Protein AF-0000000072248393 (afdb_homodimer)

Secondary structure (DSSP, 8-state):
------EEEEE-TTSS-EEEEES----EEEE-SHHHHHHHTSS-EEEEEEEGGGEEEEE-GGGEEEEEETTEEEEEETTT--EEEEEETT-TTEEEEEGGGB-S-----EEEEESGGG--TT----S-S-B-SS--/------EEEEE-TTSS-EEEEES----EEEE-SHHHHHHHTSS-EEEEEEEGGGEEEEE-GGGEEEEEETTEEEEEETTT--EEEEEETT-TTEEEEEGGGB-S-----EEEEESGGG--TT----S-S-B-SS--

Organism: Acinetobacter pittii (strain PHEA-2) (NCBI:txid871585)

Structure (mmCIF, N/CA/C/O backbone):
data_AF-0000000072248393-model_v1
#
loop_
_entity.id
_entity.type
_entity.pdbx_description
1 polymer 'CENP-V/GFA domain-containing protein'
#
loop_
_atom_site.group_PDB
_atom_site.id
_atom_site.type_symbol
_atom_site.label_atom_id
_atom_site.label_alt_id
_atom_site.label_comp_id
_atom_site.label_asym_id
_atom_site.label_entity_id
_atom_site.label_seq_id
_atom_site.pdbx_PDB_ins_code
_atom_site.Cartn_x
_atom_site.Cartn_y
_atom_site.Cartn_z
_atom_site.occupancy
_atom_site.B_iso_or_equiv
_atom_site.auth_seq_id
_atom_site.auth_comp_id
_atom_site.auth_asym_id
_atom_site.auth_atom_id
_atom_site.pdbx_PDB_model_num
ATOM 1 N N . MET A 1 1 ? 11.492 35.969 13.242 1 44.25 1 MET A N 1
ATOM 2 C CA . MET A 1 1 ? 11.109 35.688 11.859 1 44.25 1 MET A CA 1
ATOM 3 C C . MET A 1 1 ? 9.906 34.75 11.82 1 44.25 1 MET A C 1
ATOM 5 O O . MET A 1 1 ? 9.852 33.781 12.57 1 44.25 1 MET A O 1
ATOM 9 N N . SER A 1 2 ? 8.672 35.094 11.633 1 49.5 2 SER A N 1
ATOM 10 C CA . SER A 1 2 ? 7.465 34.281 11.594 1 49.5 2 SER A CA 1
ATOM 11 C C . SER A 1 2 ? 7.707 32.969 10.836 1 49.5 2 SER A C 1
ATOM 13 O O . SER A 1 2 ? 7.953 33 9.625 1 49.5 2 SER A O 1
ATOM 15 N N . GLN A 1 3 ? 8.375 31.984 11.336 1 58.66 3 GLN A N 1
ATOM 16 C CA . GLN A 1 3 ? 8.844 30.797 10.625 1 58.66 3 GLN A CA 1
ATOM 17 C C . GLN A 1 3 ? 7.723 30.172 9.812 1 58.66 3 GLN A C 1
ATOM 19 O O . GLN A 1 3 ? 6.645 29.891 10.344 1 58.66 3 GLN A O 1
ATOM 24 N N . ALA A 1 4 ? 7.625 30.609 8.531 1 70.88 4 ALA A N 1
ATOM 25 C CA . ALA A 1 4 ? 6.625 30.156 7.566 1 70.88 4 ALA A CA 1
ATOM 26 C C . ALA A 1 4 ? 6.336 28.672 7.746 1 70.88 4 ALA A C 1
ATOM 28 O O . ALA A 1 4 ? 7.254 27.875 7.965 1 70.88 4 ALA A O 1
ATOM 29 N N . SER A 1 5 ? 5.145 28.359 8.016 1 86.75 5 SER A N 1
ATOM 30 C CA . SER A 1 5 ? 4.699 26.969 8.125 1 86.75 5 SER A CA 1
ATOM 31 C C . SER A 1 5 ? 5.211 26.125 6.965 1 86.75 5 SER A C 1
ATOM 33 O O . SER A 1 5 ? 5.227 26.578 5.82 1 86.75 5 SER A O 1
ATOM 35 N N . PRO A 1 6 ? 5.875 25.047 7.246 1 93.06 6 PRO A N 1
ATOM 36 C CA . PRO A 1 6 ? 6.367 24.203 6.156 1 93.06 6 PRO A CA 1
ATOM 37 C C . PRO A 1 6 ? 5.27 23.797 5.176 1 93.06 6 PRO A C 1
ATOM 39 O O . PRO A 1 6 ? 4.098 23.719 5.555 1 93.06 6 PRO A O 1
ATOM 42 N N . VAL A 1 7 ? 5.621 23.688 3.971 1 97.19 7 VAL A N 1
ATOM 43 C CA . VAL A 1 7 ? 4.723 23.234 2.918 1 97.19 7 VAL A CA 1
ATOM 44 C C . VAL A 1 7 ? 5.238 21.922 2.336 1 97.19 7 VAL A C 1
ATOM 46 O O . VAL A 1 7 ? 6.398 21.828 1.93 1 97.19 7 VAL A O 1
ATOM 49 N N . TYR A 1 8 ? 4.375 20.938 2.283 1 98.25 8 TYR A N 1
ATOM 50 C CA . TYR A 1 8 ? 4.676 19.641 1.688 1 98.25 8 TYR A CA 1
ATOM 51 C C . TYR A 1 8 ? 3.793 19.375 0.475 1 98.25 8 TYR A C 1
ATOM 53 O O . TYR A 1 8 ? 2.615 19.75 0.466 1 98.25 8 TYR A O 1
ATOM 61 N N . GLN A 1 9 ? 4.375 18.781 -0.479 1 98.69 9 GLN A N 1
ATOM 62 C CA . GLN A 1 9 ? 3.641 18.375 -1.676 1 98.69 9 GLN A CA 1
ATOM 63 C C . GLN A 1 9 ? 3.668 16.859 -1.86 1 98.69 9 GLN A C 1
ATOM 65 O O . GLN A 1 9 ? 4.633 16.203 -1.471 1 98.69 9 GLN A O 1
ATOM 70 N N . GLY A 1 10 ? 2.561 16.391 -2.459 1 98.62 10 GLY A N 1
ATOM 71 C CA . GLY A 1 10 ? 2.467 14.977 -2.811 1 98.62 10 GLY A CA 1
ATOM 72 C C . GLY A 1 10 ? 1.615 14.727 -4.039 1 98.62 10 GLY A C 1
ATOM 73 O O . GLY A 1 10 ? 0.998 15.648 -4.574 1 98.62 10 GLY A O 1
ATOM 74 N N . SER A 1 11 ? 1.678 13.484 -4.5 1 98.88 11 SER A N 1
ATOM 75 C CA . SER A 1 11 ? 0.914 13.094 -5.684 1 98.88 11 SER A CA 1
ATOM 76 C C . SER A 1 11 ? 0.718 11.586 -5.746 1 98.88 11 SER A C 1
ATOM 78 O O . SER A 1 11 ? 1.501 10.828 -5.168 1 98.88 11 SER A O 1
ATOM 80 N N . CYS A 1 12 ? -0.384 11.25 -6.453 1 98.88 12 CYS A N 1
ATOM 81 C CA . CYS A 1 12 ? -0.611 9.828 -6.688 1 98.88 12 CYS A CA 1
ATOM 82 C C . CYS A 1 12 ? 0.331 9.297 -7.758 1 98.88 12 CYS A C 1
ATOM 84 O O . CYS A 1 12 ? 1.142 10.047 -8.305 1 98.88 12 CYS A O 1
ATOM 86 N N . LEU A 1 13 ? 0.288 8.031 -8.039 1 98.69 13 LEU A N 1
ATOM 87 C CA . LEU A 1 13 ? 1.188 7.344 -8.961 1 98.69 13 LEU A CA 1
ATOM 88 C C . LEU A 1 13 ? 1.063 7.914 -10.375 1 98.69 13 LEU A C 1
ATOM 90 O O . LEU A 1 13 ? 2.072 8.164 -11.039 1 98.69 13 LEU A O 1
ATOM 94 N N . CYS A 1 14 ? -0.137 8.117 -10.875 1 98.62 14 CYS A N 1
ATOM 95 C CA . CYS A 1 14 ? -0.347 8.578 -12.242 1 98.62 14 CYS A CA 1
ATOM 96 C C . CYS A 1 14 ? -0.152 10.086 -12.344 1 98.62 14 CYS A C 1
ATOM 98 O O . CYS A 1 14 ? -0.192 10.648 -13.445 1 98.62 14 CYS A O 1
ATOM 100 N N . GLN A 1 15 ? -0.075 10.719 -11.242 1 98.19 15 GLN A N 1
ATOM 101 C CA . GLN A 1 15 ? 0.156 12.156 -11.148 1 98.19 15 GLN A CA 1
ATOM 102 C C . GLN A 1 15 ? -1.103 12.945 -11.508 1 98.19 15 GLN A C 1
ATOM 104 O O . GLN A 1 15 ? -1.054 14.164 -11.672 1 98.19 15 GLN A O 1
ATOM 109 N N . GLY A 1 16 ? -2.139 12.258 -11.633 1 98.69 16 GLY A N 1
ATOM 110 C CA . GLY A 1 16 ? -3.402 12.938 -11.867 1 98.69 16 GLY A CA 1
ATOM 111 C C . GLY A 1 16 ? -3.875 13.75 -10.68 1 98.69 16 GLY A C 1
ATOM 112 O O . GLY A 1 16 ? -4.566 14.758 -10.844 1 98.69 16 GLY A O 1
ATOM 113 N N . ILE A 1 17 ? -3.586 13.281 -9.469 1 98.88 17 ILE A N 1
ATOM 114 C CA . ILE A 1 17 ? -3.904 14.008 -8.242 1 98.88 17 ILE A CA 1
ATOM 115 C C . ILE A 1 17 ? -2.629 14.594 -7.648 1 98.88 17 ILE A C 1
ATOM 117 O O . ILE A 1 17 ? -1.606 13.914 -7.555 1 98.88 17 ILE A O 1
ATOM 121 N N . ARG A 1 18 ? -2.65 15.789 -7.324 1 98.88 18 ARG A N 1
ATOM 122 C CA . ARG A 1 18 ? -1.622 16.469 -6.543 1 98.88 18 ARG A CA 1
ATOM 123 C C . ARG A 1 18 ? -2.227 17.156 -5.32 1 98.88 18 ARG A C 1
ATOM 125 O O . ARG A 1 18 ? -3.361 17.641 -5.367 1 98.88 18 ARG A O 1
ATOM 132 N N . TYR A 1 19 ? -1.484 17.156 -4.238 1 98.88 19 TYR A N 1
ATOM 133 C CA . TYR A 1 19 ? -1.973 17.797 -3.025 1 98.88 19 TYR A CA 1
ATOM 134 C C . TYR A 1 19 ? -0.853 18.562 -2.322 1 98.88 19 TYR A C 1
ATOM 136 O O . TYR A 1 19 ? 0.324 18.375 -2.641 1 98.88 19 TYR A O 1
ATOM 144 N N . GLU A 1 20 ? -1.292 19.391 -1.426 1 98.75 20 GLU A N 1
ATOM 145 C CA . GLU A 1 20 ? -0.383 20.172 -0.584 1 98.75 20 GLU A CA 1
ATOM 146 C C . GLU A 1 20 ? -0.82 20.125 0.878 1 98.75 20 GLU A C 1
ATOM 148 O O . GLU A 1 20 ? -2.016 20.047 1.172 1 98.75 20 GLU A O 1
ATOM 153 N N . ILE A 1 21 ? 0.169 20.125 1.742 1 98.38 21 ILE A N 1
ATOM 154 C CA . ILE A 1 21 ? -0.035 20.281 3.178 1 98.38 21 ILE A CA 1
ATOM 155 C C . ILE A 1 21 ? 0.684 21.531 3.67 1 98.38 21 ILE A C 1
ATOM 157 O O . ILE A 1 21 ? 1.904 21.641 3.537 1 98.38 21 ILE A O 1
ATOM 161 N N . LYS A 1 22 ? -0.071 22.438 4.164 1 97.81 22 LYS A N 1
ATOM 162 C CA . LYS A 1 22 ? 0.498 23.641 4.754 1 97.81 22 LYS A CA 1
ATOM 163 C C . LYS A 1 22 ? 0.479 23.578 6.277 1 97.81 22 LYS A C 1
ATOM 165 O O . LYS A 1 22 ? -0.37 24.188 6.922 1 97.81 22 LYS A O 1
ATOM 170 N N . GLY A 1 23 ? 1.347 22.938 6.871 1 96.38 23 GLY A N 1
ATOM 171 C CA . GLY A 1 23 ? 1.446 22.688 8.297 1 96.38 23 GLY A CA 1
ATOM 172 C C . GLY A 1 23 ? 2.301 21.484 8.633 1 96.38 23 GLY A C 1
ATOM 173 O O . GLY A 1 23 ? 2.855 20.844 7.742 1 96.38 23 GLY A O 1
ATOM 174 N N . ASP A 1 24 ? 2.377 21.172 9.883 1 95.75 24 ASP A N 1
ATOM 175 C CA . ASP A 1 24 ? 3.256 20.109 10.359 1 95.75 24 ASP A CA 1
ATOM 176 C C . ASP A 1 24 ? 2.666 18.734 10.062 1 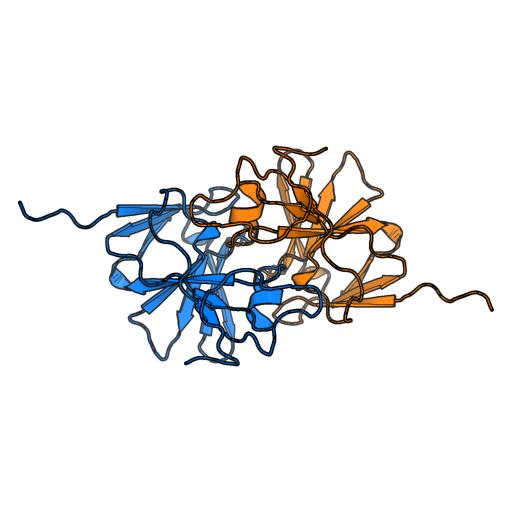95.75 24 ASP A C 1
ATOM 178 O O . ASP A 1 24 ? 1.444 18.578 9.984 1 95.75 24 ASP A O 1
ATOM 182 N N . ILE A 1 25 ? 3.504 17.828 9.844 1 97.31 25 ILE A N 1
ATOM 183 C CA . ILE A 1 25 ? 3.164 16.406 9.766 1 97.31 25 ILE A CA 1
ATOM 184 C C . ILE A 1 25 ? 3.426 15.734 11.109 1 97.31 25 ILE A C 1
ATOM 186 O O . ILE A 1 25 ? 4.504 15.891 11.688 1 97.31 25 ILE A O 1
ATOM 190 N N . GLY A 1 26 ? 2.43 15.094 11.641 1 97.5 26 GLY A N 1
ATOM 191 C CA . GLY A 1 26 ? 2.553 14.469 12.953 1 97.5 26 GLY A CA 1
ATOM 192 C C . GLY A 1 26 ? 3.428 13.234 12.945 1 97.5 26 GLY A C 1
ATOM 193 O O . GLY A 1 26 ? 4.18 13 11.992 1 97.5 26 GLY A O 1
ATOM 194 N N . ASP A 1 27 ? 3.35 12.438 14.047 1 97.69 27 ASP A N 1
ATOM 195 C CA . ASP A 1 27 ? 4.176 11.242 14.195 1 97.69 27 ASP A CA 1
ATOM 196 C C . ASP A 1 27 ? 3.859 10.211 13.109 1 97.69 27 ASP A C 1
ATOM 198 O O . ASP A 1 27 ? 2.691 9.953 12.812 1 97.69 27 ASP A O 1
ATOM 202 N N . ILE A 1 28 ? 4.93 9.719 12.539 1 98.25 28 ILE A N 1
ATOM 203 C CA . ILE A 1 28 ? 4.785 8.672 11.531 1 98.25 28 ILE A CA 1
ATOM 204 C C . ILE A 1 28 ? 4.562 7.324 12.219 1 98.25 28 ILE A C 1
ATOM 206 O O . ILE A 1 28 ? 5.406 6.871 12.992 1 98.25 28 ILE A O 1
ATOM 210 N N . ILE A 1 29 ? 3.461 6.715 11.922 1 98.38 29 ILE A N 1
ATOM 211 C CA . ILE A 1 29 ? 3.029 5.477 12.562 1 98.38 29 ILE A CA 1
ATOM 212 C C . ILE A 1 29 ? 2.908 4.371 11.516 1 98.38 29 ILE A C 1
ATOM 214 O O . ILE A 1 29 ? 2.371 4.598 10.422 1 98.38 29 ILE A O 1
ATOM 218 N N . GLN A 1 30 ? 3.41 3.201 11.875 1 98.44 30 GLN A N 1
ATOM 219 C CA . GLN A 1 30 ? 3.25 2.033 11.016 1 98.44 30 GLN A CA 1
ATOM 220 C C . GLN A 1 30 ? 2.146 1.115 11.539 1 98.44 30 GLN A C 1
ATOM 222 O O . GLN A 1 30 ? 2.293 0.5 12.594 1 98.44 30 GLN A O 1
ATOM 227 N N . CYS A 1 31 ? 1.065 0.998 10.844 1 98.5 31 CYS A N 1
ATOM 228 C CA . CYS A 1 31 ? -0.102 0.225 11.25 1 98.5 31 CYS A CA 1
ATOM 229 C C . CYS A 1 31 ? -0.123 -1.136 10.562 1 98.5 31 CYS A C 1
ATOM 231 O O . CYS A 1 31 ? -0.198 -1.215 9.336 1 98.5 31 CYS A O 1
ATOM 233 N N . HIS A 1 32 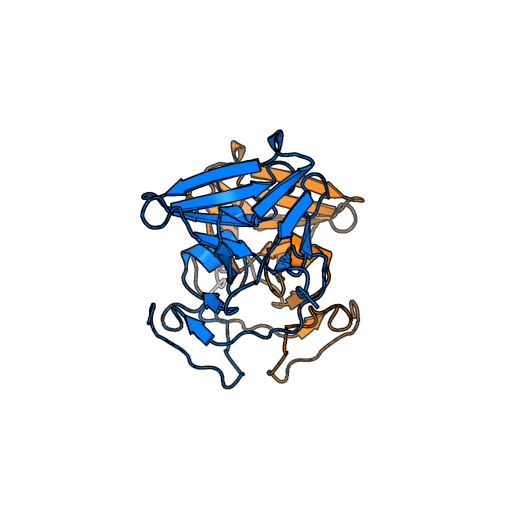? -0.168 -2.217 11.297 1 98.62 32 HIS A N 1
ATOM 234 C CA . HIS A 1 32 ? -0.022 -3.572 10.781 1 98.62 32 HIS A CA 1
ATOM 235 C C . HIS A 1 32 ? -1.358 -4.309 10.773 1 98.62 32 HIS A C 1
ATOM 237 O O . HIS A 1 32 ? -1.406 -5.516 10.531 1 98.62 32 HIS A O 1
ATOM 243 N N . CYS A 1 33 ? -2.477 -3.672 11.023 1 97.69 33 CYS A N 1
ATOM 244 C CA . CYS A 1 33 ? -3.756 -4.371 11.078 1 97.69 33 CYS A CA 1
ATOM 245 C C . CYS A 1 33 ? -4.109 -4.965 9.719 1 97.69 33 CYS A C 1
ATOM 247 O O . CYS A 1 33 ? -3.578 -4.535 8.695 1 97.69 33 CYS A O 1
ATOM 249 N N . GLN A 1 34 ? -4.996 -5.895 9.727 1 96.94 34 GLN A N 1
ATOM 250 C CA . GLN A 1 34 ? -5.371 -6.586 8.492 1 96.94 34 GLN A CA 1
ATOM 251 C C . GLN A 1 34 ? -5.957 -5.613 7.473 1 96.94 34 GLN A C 1
ATOM 253 O O . GLN A 1 34 ? -5.719 -5.75 6.273 1 96.94 34 GLN A O 1
ATOM 258 N N . ARG A 1 35 ? -6.727 -4.668 7.867 1 97.12 35 ARG A N 1
ATOM 259 C CA . ARG A 1 35 ? -7.348 -3.715 6.953 1 97.12 35 ARG A CA 1
ATOM 260 C C . ARG A 1 35 ? -6.293 -2.902 6.211 1 97.12 35 ARG A C 1
ATOM 262 O O . ARG A 1 35 ? -6.391 -2.711 4.996 1 97.12 35 ARG A O 1
ATOM 269 N N . CYS A 1 36 ? -5.281 -2.449 6.934 1 97.88 36 CYS A N 1
ATOM 270 C CA . CYS A 1 36 ? -4.227 -1.664 6.301 1 97.88 36 CYS A CA 1
ATOM 271 C C . CYS A 1 36 ? -3.387 -2.529 5.371 1 97.88 36 CYS A C 1
ATOM 273 O O . CYS A 1 36 ? -2.959 -2.072 4.309 1 97.88 36 CYS A O 1
ATOM 275 N N . ARG A 1 37 ? -3.164 -3.789 5.785 1 98 37 ARG A N 1
ATOM 276 C CA . ARG A 1 37 ? -2.441 -4.703 4.906 1 98 37 ARG A CA 1
ATOM 277 C C . ARG A 1 37 ? -3.188 -4.906 3.594 1 98 37 ARG A C 1
ATOM 279 O O . ARG A 1 37 ? -2.594 -4.828 2.516 1 98 37 ARG A O 1
ATOM 286 N N . LYS A 1 38 ? -4.461 -5.059 3.652 1 98.06 38 LYS A N 1
ATOM 287 C CA . LYS A 1 38 ? -5.27 -5.262 2.453 1 98.06 38 LYS A CA 1
ATOM 288 C C . LYS A 1 38 ? -5.363 -3.98 1.63 1 98.06 38 LYS A C 1
ATOM 290 O O . LYS A 1 38 ? -5.25 -4.012 0.403 1 98.06 38 LYS A O 1
ATOM 295 N N . ALA A 1 39 ? -5.551 -2.857 2.297 1 98.31 39 ALA A N 1
AT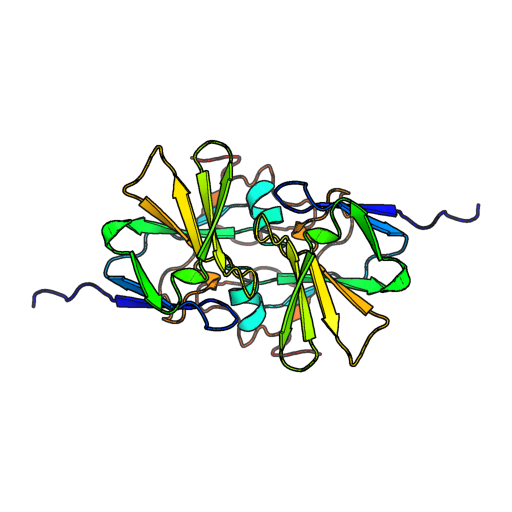OM 296 C CA . ALA A 1 39 ? -5.711 -1.576 1.613 1 98.31 39 ALA A CA 1
ATOM 297 C C . ALA A 1 39 ? -4.457 -1.215 0.825 1 98.31 39 ALA A C 1
ATOM 299 O O . ALA A 1 39 ? -4.543 -0.632 -0.259 1 98.31 39 ALA A O 1
ATOM 300 N N . ASN A 1 40 ? -3.338 -1.549 1.404 1 98.38 40 ASN A N 1
ATOM 301 C CA . ASN A 1 40 ? -2.08 -1.143 0.789 1 98.38 40 ASN A CA 1
ATOM 302 C C . ASN A 1 40 ? -1.428 -2.297 0.032 1 98.38 40 ASN A C 1
ATOM 304 O O . ASN A 1 40 ? -0.456 -2.094 -0.699 1 98.38 40 ASN A O 1
ATOM 308 N N . GLY A 1 41 ? -1.938 -3.557 0.214 1 97.88 41 GLY A N 1
ATOM 309 C CA . GLY A 1 41 ? -1.431 -4.723 -0.49 1 97.88 41 GLY A CA 1
ATOM 310 C C . GLY A 1 41 ? -0.045 -5.141 -0.033 1 97.88 41 GLY A C 1
ATOM 311 O O . GLY A 1 41 ? 0.682 -5.809 -0.769 1 97.88 41 GLY A O 1
ATOM 312 N N . THR A 1 42 ? 0.409 -4.711 1.101 1 98.25 42 THR A N 1
ATOM 313 C CA . THR A 1 42 ? 1.758 -4.938 1.61 1 98.25 42 THR A CA 1
ATOM 314 C C . THR A 1 42 ? 1.746 -5.07 3.131 1 98.25 42 THR A C 1
ATOM 316 O O . THR A 1 42 ? 0.698 -5.324 3.729 1 98.25 42 THR A O 1
ATOM 319 N N . ALA A 1 43 ? 2.854 -5.012 3.77 1 97.5 43 ALA A N 1
ATOM 320 C CA . ALA A 1 43 ? 3.039 -5.41 5.16 1 97.5 43 ALA A CA 1
ATOM 321 C C . ALA A 1 43 ? 2.289 -4.477 6.105 1 97.5 43 ALA A C 1
ATOM 323 O O . ALA A 1 43 ? 1.777 -4.91 7.141 1 97.5 43 ALA A O 1
ATOM 324 N N . PHE A 1 44 ? 2.289 -3.227 5.832 1 98.25 44 PHE A N 1
ATOM 325 C CA . PHE A 1 44 ? 1.7 -2.225 6.711 1 98.25 44 PHE A CA 1
ATOM 326 C C . PHE A 1 44 ? 1.423 -0.933 5.953 1 98.25 44 PHE A C 1
ATOM 328 O O . PHE A 1 44 ? 1.845 -0.778 4.805 1 98.25 44 PHE A O 1
ATOM 335 N N . ALA A 1 45 ? 0.663 -0.079 6.539 1 98.31 45 ALA A N 1
ATOM 336 C CA . ALA A 1 45 ? 0.504 1.3 6.086 1 98.31 45 ALA A CA 1
ATOM 337 C C . ALA A 1 45 ? 1.355 2.254 6.922 1 98.31 45 ALA A C 1
ATOM 339 O O . ALA A 1 45 ? 1.451 2.104 8.141 1 98.31 45 ALA A O 1
ATOM 340 N N . THR A 1 46 ? 1.965 3.166 6.281 1 98.56 46 THR A N 1
ATOM 341 C CA . THR A 1 46 ? 2.695 4.23 6.961 1 98.56 46 THR A CA 1
ATOM 342 C C . THR A 1 46 ? 1.891 5.527 6.957 1 98.56 46 THR A C 1
ATOM 344 O O . THR A 1 46 ? 1.728 6.16 5.914 1 98.56 46 THR A O 1
ATOM 347 N N . ASN A 1 47 ? 1.434 5.895 8.117 1 98.12 47 ASN A N 1
ATOM 348 C CA . ASN A 1 47 ? 0.495 7 8.281 1 98.12 47 ASN A CA 1
ATOM 349 C C . ASN A 1 47 ? 1.092 8.125 9.125 1 98.12 47 ASN A C 1
ATOM 351 O O . ASN A 1 47 ? 1.88 7.867 10.039 1 98.12 47 ASN A O 1
ATOM 355 N N . ALA A 1 48 ? 0.658 9.32 8.828 1 98.44 48 ALA A N 1
ATOM 356 C CA . ALA A 1 48 ? 0.953 10.469 9.688 1 98.44 48 ALA A CA 1
ATOM 357 C C . ALA A 1 48 ? -0.268 11.375 9.828 1 98.44 48 ALA A C 1
ATOM 359 O O . ALA A 1 48 ? -0.907 11.727 8.836 1 98.44 48 ALA A O 1
ATOM 360 N N . PRO A 1 49 ? -0.61 11.727 11.047 1 98.5 49 PRO A N 1
ATOM 361 C CA . PRO A 1 49 ? -1.727 12.664 11.211 1 98.5 49 PRO A CA 1
ATOM 362 C C . PRO A 1 49 ? -1.385 14.078 10.742 1 98.5 49 PRO A C 1
ATOM 364 O O . PRO A 1 49 ? -0.266 14.547 10.969 1 98.5 49 PRO A O 1
ATOM 367 N N . ILE A 1 50 ? -2.318 14.688 10.07 1 98.5 50 ILE A N 1
ATOM 368 C CA . ILE A 1 50 ? -2.26 16.094 9.711 1 98.5 50 ILE A CA 1
ATOM 369 C C . ILE A 1 50 ? -3.588 16.781 10.047 1 98.5 50 ILE A C 1
ATOM 371 O O . ILE A 1 50 ? -4.625 16.109 10.133 1 98.5 50 ILE A O 1
ATOM 375 N N . ASN A 1 51 ? -3.52 18.047 10.242 1 98.38 51 ASN A N 1
ATOM 376 C CA . ASN A 1 51 ? -4.773 18.781 10.352 1 98.38 51 ASN A CA 1
ATOM 377 C C . ASN A 1 51 ? -5.539 18.797 9.031 1 98.38 51 ASN A C 1
ATOM 379 O O . ASN A 1 51 ? -4.965 19.078 7.984 1 98.38 51 ASN A O 1
ATOM 383 N N . SER A 1 52 ? -6.824 18.484 9.156 1 98.5 52 SER A N 1
ATOM 384 C CA . SER A 1 52 ? -7.633 18.406 7.945 1 98.5 52 SER A CA 1
ATOM 385 C C . SER A 1 52 ? -7.672 19.75 7.215 1 98.5 52 SER A C 1
ATOM 387 O O . SER A 1 52 ? -7.734 19.781 5.984 1 98.5 52 SER A O 1
ATOM 389 N N . THR A 1 53 ? -7.551 20.844 7.883 1 98.12 53 THR A N 1
ATOM 390 C CA . THR A 1 53 ? -7.621 22.172 7.297 1 98.12 53 THR A CA 1
ATOM 391 C C . THR A 1 53 ? -6.328 22.516 6.555 1 98.12 53 THR A C 1
ATOM 393 O O . THR A 1 53 ? -6.285 23.453 5.77 1 98.12 53 THR A O 1
ATOM 396 N N . ASP A 1 54 ? -5.277 21.781 6.855 1 98.19 54 ASP A N 1
ATOM 397 C CA . ASP A 1 54 ? -3.979 22.047 6.246 1 98.19 54 ASP A CA 1
ATOM 398 C C . ASP A 1 54 ? -3.838 21.312 4.914 1 98.19 54 ASP A C 1
ATOM 400 O O . ASP A 1 54 ? -2.916 21.578 4.141 1 98.19 54 ASP A O 1
ATOM 404 N N . PHE A 1 55 ? -4.75 20.406 4.656 1 98.69 55 PHE A N 1
ATOM 405 C CA . PHE A 1 55 ? -4.664 19.531 3.486 1 98.69 55 PHE A CA 1
ATOM 406 C C . PHE A 1 55 ? -5.516 20.078 2.346 1 98.69 55 PHE A C 1
ATOM 408 O O . PHE A 1 55 ? -6.699 20.375 2.533 1 98.69 55 PHE A O 1
ATOM 415 N N . LYS A 1 56 ? -4.871 20.125 1.118 1 98.62 56 LYS A N 1
ATOM 416 C CA . LYS A 1 56 ? -5.598 20.594 -0.053 1 98.62 56 LYS A CA 1
ATOM 417 C C . LYS A 1 56 ? -5.223 19.812 -1.3 1 98.62 56 LYS A C 1
ATOM 419 O O . LYS A 1 56 ? -4.039 19.656 -1.609 1 98.62 56 LYS A O 1
ATOM 424 N N . ILE A 1 57 ? -6.227 19.328 -1.982 1 98.75 57 ILE A N 1
ATOM 425 C CA . ILE A 1 57 ? -5.992 18.797 -3.322 1 98.75 57 ILE A CA 1
ATOM 426 C C . ILE A 1 57 ? -5.855 19.953 -4.316 1 98.75 57 ILE A C 1
ATOM 428 O O . ILE A 1 57 ? -6.773 20.75 -4.473 1 98.75 57 ILE A O 1
ATOM 432 N N . THR A 1 58 ? -4.758 20 -4.977 1 98.75 58 THR A N 1
ATOM 433 C CA . THR A 1 58 ? -4.484 21.141 -5.848 1 98.75 58 THR A CA 1
ATOM 434 C C . THR A 1 58 ? -4.742 20.766 -7.309 1 98.75 58 THR A C 1
ATOM 436 O O . THR A 1 58 ? -4.816 21.656 -8.172 1 98.75 58 THR A O 1
ATOM 439 N N . GLN A 1 59 ? -4.812 19.531 -7.625 1 98.75 59 GLN A N 1
ATOM 440 C CA . GLN A 1 59 ? -5.102 19 -8.953 1 98.75 59 GLN A CA 1
ATOM 441 C C . GLN A 1 59 ? -5.828 17.672 -8.867 1 98.75 59 GLN A C 1
ATOM 443 O O . GLN A 1 59 ? -5.48 16.812 -8.047 1 98.75 59 GLN A O 1
ATOM 448 N N . GLY A 1 60 ? -6.879 17.469 -9.703 1 98.81 60 GLY A N 1
ATOM 449 C CA . GLY A 1 60 ? -7.461 16.156 -9.906 1 98.81 60 GLY A CA 1
ATOM 450 C C . GLY A 1 60 ? -8.461 15.766 -8.836 1 98.81 60 GLY A C 1
ATOM 451 O O . GLY A 1 60 ? -8.57 14.594 -8.477 1 98.81 60 GLY A O 1
ATOM 452 N N . GLU A 1 61 ? -9.117 16.688 -8.242 1 98.56 61 GLU A N 1
ATOM 453 C CA . GLU A 1 61 ? -10.102 16.406 -7.195 1 98.56 61 GLU A CA 1
ATOM 454 C C . GLU A 1 61 ? -11.164 15.43 -7.691 1 98.56 61 GLU A C 1
ATOM 456 O O . GLU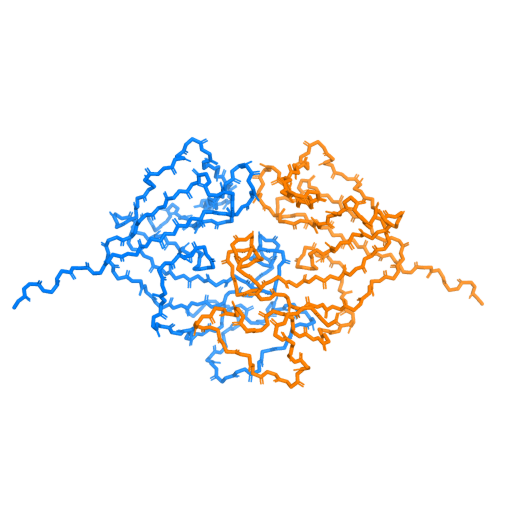 A 1 61 ? -11.664 14.609 -6.918 1 98.56 61 GLU A O 1
ATOM 461 N N . ASP A 1 62 ? -11.5 15.484 -8.93 1 98.56 62 ASP A N 1
ATOM 462 C CA . ASP A 1 62 ? -12.531 14.625 -9.516 1 98.56 62 ASP A CA 1
ATOM 463 C C . ASP A 1 62 ? -12.062 13.18 -9.594 1 98.56 62 ASP A C 1
ATOM 465 O O . ASP A 1 62 ? -12.867 12.266 -9.805 1 98.56 62 ASP A O 1
ATOM 469 N N . LEU A 1 63 ? -10.797 12.93 -9.469 1 98.81 63 LEU A N 1
ATOM 470 C CA . LEU A 1 63 ? -10.227 11.586 -9.523 1 98.81 63 LEU A CA 1
ATOM 471 C C . LEU A 1 63 ? -10.227 10.938 -8.141 1 98.81 63 LEU A C 1
ATOM 473 O O . LEU A 1 63 ? -9.977 9.742 -8.016 1 98.81 63 LEU A O 1
ATOM 477 N N . VAL A 1 64 ? -10.508 11.734 -7.082 1 98.88 64 VAL A N 1
ATOM 478 C CA . VAL A 1 64 ? -10.492 11.203 -5.727 1 98.88 64 VAL A CA 1
ATOM 479 C C . VAL A 1 64 ? -11.742 10.359 -5.492 1 98.88 64 VAL A C 1
ATOM 481 O O . VAL A 1 64 ? -12.867 10.852 -5.648 1 98.88 64 VAL A O 1
ATOM 484 N N . LYS A 1 65 ? -11.555 9.164 -5.148 1 98.81 65 LYS A N 1
ATOM 485 C CA . LYS A 1 65 ? -12.641 8.289 -4.703 1 98.81 65 LYS A CA 1
ATOM 486 C C . LYS A 1 65 ? -12.508 7.965 -3.219 1 98.81 65 LYS A C 1
ATOM 488 O O . LYS A 1 65 ? -11.398 7.812 -2.705 1 98.81 65 LYS A O 1
ATOM 493 N N . LYS A 1 66 ? -13.633 7.832 -2.592 1 98.56 66 LYS A N 1
ATOM 494 C CA . LYS A 1 66 ? -13.672 7.527 -1.164 1 98.56 66 LYS A CA 1
ATOM 495 C C . LYS A 1 66 ? -14.375 6.199 -0.904 1 98.56 66 LYS A C 1
ATOM 497 O O . LYS A 1 66 ? -15.477 5.961 -1.411 1 98.56 66 LYS A O 1
ATOM 502 N N . PHE A 1 67 ? -13.727 5.383 -0.282 1 98.81 67 PHE A N 1
ATOM 503 C CA . PHE A 1 67 ? -14.328 4.156 0.222 1 98.81 67 PHE A CA 1
ATOM 504 C C . PHE A 1 67 ? -14.641 4.273 1.709 1 98.81 67 PHE A C 1
ATOM 506 O O . PHE A 1 67 ? -13.758 4.598 2.51 1 98.81 67 PHE A O 1
ATOM 513 N N . ALA A 1 68 ? -15.844 3.92 2.066 1 97.69 68 ALA A N 1
ATOM 514 C CA . ALA A 1 68 ? -16.312 4.164 3.432 1 97.69 68 ALA A CA 1
ATOM 515 C C . ALA A 1 68 ? -16.672 2.859 4.133 1 97.69 68 ALA A C 1
ATOM 517 O O . ALA A 1 68 ? -17.359 2.014 3.561 1 97.69 68 ALA A O 1
ATOM 518 N N . VAL A 1 69 ? -16.125 2.68 5.316 1 94.31 69 VAL A N 1
ATOM 519 C CA . VAL A 1 69 ? -16.547 1.601 6.211 1 94.31 69 VAL A CA 1
ATOM 520 C C . VAL A 1 69 ? -16.688 2.133 7.633 1 94.31 69 VAL A C 1
ATOM 522 O O . VAL A 1 69 ? -15.711 2.607 8.227 1 94.31 69 VAL A O 1
ATOM 525 N N . ASN A 1 70 ? -17.844 2.068 8.203 1 94.62 70 ASN A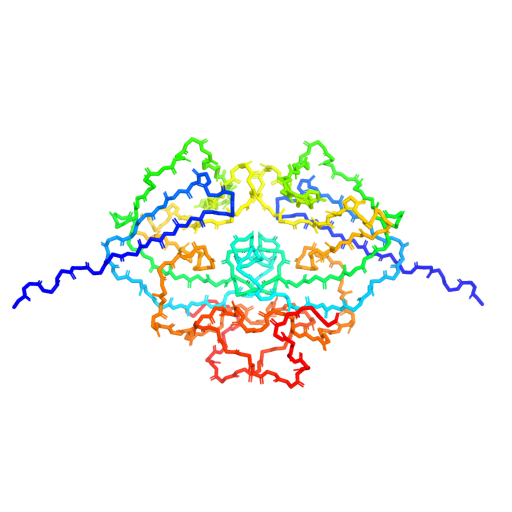 N 1
ATOM 526 C CA . ASN A 1 70 ? -18.125 2.422 9.594 1 94.62 70 ASN A CA 1
ATOM 527 C C . ASN A 1 70 ? -17.578 3.805 9.938 1 94.62 70 ASN A C 1
ATOM 529 O O . ASN A 1 70 ? -16.875 3.965 10.945 1 94.62 70 ASN A O 1
ATOM 533 N N . GLY A 1 71 ? -17.797 4.777 9.133 1 96.12 71 GLY A N 1
ATOM 534 C CA . GLY A 1 71 ? -17.453 6.16 9.406 1 96.12 71 GLY A CA 1
ATOM 535 C C . GLY A 1 71 ? -15.992 6.48 9.094 1 96.12 71 GLY A C 1
ATOM 536 O O . GLY A 1 71 ? -15.523 7.578 9.383 1 96.12 71 GLY A O 1
ATOM 537 N N . VAL A 1 72 ? -15.258 5.512 8.664 1 96.94 72 VAL A N 1
ATOM 538 C CA . VAL A 1 72 ? -13.891 5.719 8.211 1 96.94 72 VAL A CA 1
ATOM 539 C C . VAL A 1 72 ? -13.852 5.758 6.684 1 96.94 72 VAL A C 1
ATOM 541 O O . VAL A 1 72 ? -14.445 4.902 6.02 1 96.94 72 VAL A O 1
ATOM 544 N N . TYR A 1 73 ? -13.211 6.797 6.168 1 98.44 73 TYR A N 1
ATOM 545 C CA . TYR A 1 73 ? -13.117 7 4.727 1 98.44 73 TYR A CA 1
ATOM 546 C C . TYR A 1 73 ? -11.68 6.879 4.246 1 98.44 73 TYR A C 1
ATOM 548 O O . TYR A 1 73 ? -10.781 7.523 4.797 1 98.44 73 TYR A O 1
ATOM 556 N N . ARG A 1 74 ? -11.516 6.051 3.299 1 98.75 74 ARG A N 1
ATOM 557 C CA . ARG A 1 74 ? -10.219 5.934 2.641 1 98.75 74 ARG A CA 1
ATOM 558 C C . ARG A 1 74 ? -10.258 6.547 1.244 1 98.75 74 ARG A C 1
ATOM 560 O O . ARG A 1 74 ? -11.039 6.117 0.392 1 98.75 74 ARG A O 1
ATOM 567 N N . TRP A 1 75 ? -9.43 7.574 1.072 1 98.88 75 TRP A N 1
ATOM 568 C CA . TRP A 1 75 ? -9.367 8.297 -0.196 1 98.88 75 TRP A CA 1
ATOM 569 C C . TRP A 1 75 ? -8.266 7.727 -1.091 1 98.88 75 TRP A C 1
ATOM 571 O O . TRP A 1 75 ? -7.145 7.496 -0.636 1 98.88 75 TRP A O 1
ATOM 581 N N . PHE A 1 76 ? -8.602 7.48 -2.336 1 98.94 76 PHE A N 1
ATOM 582 C CA . PHE A 1 76 ? -7.602 6.977 -3.266 1 98.94 76 PHE A CA 1
ATOM 583 C C . PHE A 1 76 ? -7.867 7.48 -4.68 1 98.94 76 PHE A C 1
ATOM 585 O O . PHE A 1 76 ? -8.953 7.988 -4.969 1 98.94 76 PHE A O 1
ATOM 592 N N . CYS A 1 77 ? -6.918 7.477 -5.516 1 98.94 77 CYS A N 1
ATOM 593 C CA . CYS A 1 77 ? -7.059 7.871 -6.914 1 98.94 77 CYS A CA 1
ATOM 594 C C . CYS A 1 77 ? -7.855 6.836 -7.695 1 98.94 77 CYS A C 1
ATOM 596 O O . CYS A 1 77 ? -7.473 5.664 -7.754 1 98.94 77 CYS A O 1
ATOM 598 N N . SER A 1 78 ? -8.867 7.254 -8.328 1 98.88 78 SER A N 1
ATOM 599 C CA . SER A 1 78 ? -9.734 6.34 -9.062 1 98.88 78 SER A CA 1
ATOM 600 C C . SER A 1 78 ? -9.07 5.863 -10.344 1 98.88 78 SER A C 1
ATOM 602 O O . SER A 1 78 ? -9.531 4.906 -10.969 1 98.88 78 SER A O 1
ATOM 604 N N . GLU A 1 79 ? -8.016 6.512 -10.75 1 98.75 79 GLU A N 1
ATOM 605 C CA . GLU A 1 79 ? -7.336 6.148 -11.984 1 98.75 79 GLU A CA 1
ATOM 606 C C . GLU A 1 79 ? -6.223 5.137 -11.734 1 98.75 79 GLU A C 1
ATOM 608 O O . GLU A 1 79 ? -6.082 4.156 -12.469 1 98.75 79 GLU A O 1
ATOM 613 N N . CYS A 1 80 ? -5.461 5.34 -10.672 1 98.81 80 CYS A N 1
ATOM 614 C CA . CYS A 1 80 ? -4.281 4.496 -10.516 1 98.81 80 CYS A CA 1
ATOM 615 C C . CYS A 1 80 ? -4.34 3.713 -9.211 1 98.81 80 CYS A C 1
ATOM 617 O O . CYS A 1 80 ? -3.471 2.879 -8.945 1 98.81 80 CYS A O 1
ATOM 619 N N . GLY A 1 81 ? -5.273 3.988 -8.375 1 98.81 81 GLY A N 1
ATOM 620 C CA . GLY A 1 81 ? -5.477 3.201 -7.164 1 98.81 81 GLY A CA 1
ATOM 621 C C . GLY A 1 81 ? -4.633 3.676 -5.996 1 98.81 81 GLY A C 1
ATOM 622 O O . GLY A 1 81 ? -4.781 3.182 -4.879 1 98.81 81 GLY A O 1
ATOM 623 N N . SER A 1 82 ? -3.734 4.672 -6.172 1 98.88 82 SER A N 1
ATOM 624 C CA . SER A 1 82 ? -2.867 5.152 -5.098 1 98.88 82 SER A CA 1
ATOM 625 C C . SER A 1 82 ? -3.68 5.652 -3.91 1 98.88 82 SER A C 1
ATOM 627 O O . SER A 1 82 ? -4.59 6.473 -4.074 1 98.88 82 SER A O 1
ATOM 629 N N . PRO A 1 83 ? -3.363 5.133 -2.713 1 98.88 83 PRO A N 1
ATOM 630 C CA . PRO A 1 83 ? -4.012 5.684 -1.52 1 98.88 83 PRO A CA 1
ATOM 631 C C . PRO A 1 83 ? -3.453 7.051 -1.123 1 98.88 83 PRO A C 1
ATOM 633 O O . PRO A 1 83 ? -2.254 7.297 -1.271 1 98.88 83 PRO A O 1
ATOM 636 N N . LEU A 1 84 ? -4.309 7.914 -0.572 1 98.81 84 LEU A N 1
ATOM 637 C CA . LEU A 1 84 ? -3.881 9.273 -0.265 1 98.81 84 LEU A CA 1
ATOM 638 C C . LEU A 1 84 ? -3.996 9.555 1.229 1 98.81 84 LEU A C 1
ATOM 640 O O . LEU A 1 84 ? -2.998 9.867 1.885 1 98.81 84 LEU A O 1
ATOM 644 N N . ILE A 1 85 ? -5.203 9.5 1.746 1 98.69 85 ILE A N 1
ATOM 645 C CA . ILE A 1 85 ? -5.449 9.789 3.156 1 98.69 85 ILE A CA 1
ATOM 646 C C . ILE A 1 85 ? -6.594 8.914 3.668 1 98.69 85 ILE A C 1
ATOM 648 O O . ILE A 1 85 ? -7.32 8.305 2.879 1 98.69 85 ILE A O 1
ATOM 652 N N . SER A 1 86 ? -6.695 8.82 4.949 1 98.44 86 SER A N 1
ATOM 653 C CA . SER A 1 86 ? -7.914 8.375 5.613 1 98.44 86 SER A CA 1
ATOM 654 C C . SER A 1 86 ? -8.492 9.469 6.504 1 98.44 86 SER A C 1
ATOM 656 O O . SER A 1 86 ? -7.746 10.266 7.082 1 98.44 86 SER A O 1
ATOM 658 N N . SER A 1 87 ? -9.805 9.555 6.496 1 98.38 87 SER A N 1
ATOM 659 C CA . SER A 1 87 ? -10.555 10.445 7.375 1 98.38 87 SER A CA 1
ATOM 660 C C . SER A 1 87 ? -11.617 9.688 8.156 1 98.38 87 SER A C 1
ATOM 662 O O . SER A 1 87 ? -11.992 8.57 7.789 1 98.38 87 SER A O 1
ATOM 664 N N . ARG A 1 88 ? -11.992 10.25 9.258 1 97.56 88 ARG A N 1
ATOM 665 C CA . ARG A 1 88 ? -13.008 9.648 10.117 1 97.56 88 ARG A CA 1
ATOM 666 C C . ARG A 1 88 ? -14.055 10.672 10.531 1 97.56 88 ARG A C 1
ATOM 668 O O . ARG A 1 88 ? -13.719 11.812 10.859 1 97.56 88 ARG A O 1
ATOM 675 N N . ASP A 1 89 ? -15.305 10.219 10.578 1 97.31 89 ASP A N 1
ATOM 676 C CA . ASP A 1 89 ? -16.375 11.078 11.055 1 97.31 89 ASP A CA 1
ATOM 677 C C . ASP A 1 89 ? -16.141 11.508 12.5 1 97.31 89 ASP A C 1
ATOM 679 O O . ASP A 1 89 ? -16.438 12.648 12.875 1 97.31 89 ASP A O 1
ATOM 683 N N . ALA A 1 90 ? -15.609 10.656 13.312 1 97.06 90 ALA A N 1
ATOM 684 C CA . ALA A 1 90 ? -15.445 10.875 14.75 1 97.06 90 ALA A CA 1
ATOM 685 C C . ALA A 1 90 ? -14.328 11.875 15.023 1 97.06 90 ALA A C 1
ATOM 687 O O . ALA A 1 90 ? -14.227 12.414 16.125 1 97.06 90 ALA A O 1
ATOM 688 N N . GLN A 1 91 ? -13.438 12.102 14.148 1 97.69 91 GLN A N 1
ATOM 689 C CA . GLN A 1 91 ? -12.32 13.031 14.281 1 97.69 91 GLN A CA 1
ATOM 690 C C . GLN A 1 91 ? -12.117 13.836 13 1 97.69 91 GLN A C 1
ATOM 692 O O . GLN A 1 91 ? -11.07 13.727 12.352 1 97.69 91 GLN A O 1
ATOM 697 N N . PRO A 1 92 ? -13.078 14.719 12.656 1 97.38 92 PRO A N 1
ATOM 698 C CA . PRO A 1 92 ? -13.055 15.414 11.359 1 97.38 92 PRO A CA 1
ATOM 699 C C . PRO A 1 92 ? -11.891 16.391 11.234 1 97.38 92 PRO A C 1
ATOM 701 O O . PRO A 1 92 ? -11.57 16.828 10.133 1 97.38 92 PRO A O 1
ATOM 704 N N . GLU A 1 93 ? -11.211 16.719 12.336 1 98.12 93 GLU A N 1
ATOM 705 C CA . GLU A 1 93 ? -10.141 17.703 12.32 1 98.12 93 GLU A CA 1
ATOM 706 C C . GLU A 1 93 ? -8.812 17.078 11.898 1 98.12 93 GLU A C 1
ATOM 708 O O . GLU A 1 93 ? -7.855 17.797 11.602 1 98.12 93 GLU A O 1
ATOM 713 N N . LEU A 1 94 ? -8.805 15.703 11.844 1 98.25 94 LEU A N 1
ATOM 714 C CA . LEU A 1 94 ? -7.562 15.016 11.531 1 98.25 94 LEU A CA 1
ATOM 715 C C . LEU A 1 94 ? -7.727 14.133 10.289 1 98.25 94 LEU A C 1
ATOM 717 O O . LEU A 1 94 ? -8.766 13.484 10.117 1 98.25 94 LEU A O 1
ATOM 721 N N . TYR A 1 95 ? -6.777 14.195 9.43 1 98.56 95 TYR A N 1
ATOM 722 C CA . TYR A 1 95 ? -6.57 13.195 8.391 1 98.56 95 TYR A CA 1
ATOM 723 C C . TYR A 1 95 ? -5.328 12.359 8.672 1 98.56 95 TYR A C 1
ATOM 725 O O . TYR A 1 95 ? -4.422 12.805 9.383 1 98.56 95 TYR A O 1
ATOM 733 N N . ARG A 1 96 ? -5.316 11.188 8.242 1 98.5 96 ARG A N 1
ATOM 734 C CA . ARG A 1 96 ? -4.129 10.344 8.266 1 98.5 96 ARG A CA 1
ATOM 735 C C . ARG A 1 96 ? -3.537 10.188 6.867 1 98.5 96 ARG A C 1
ATOM 737 O O . ARG A 1 96 ? -4.125 9.531 6.008 1 98.5 96 ARG A O 1
ATOM 744 N N . LEU A 1 97 ? -2.447 10.789 6.703 1 98.75 97 LEU A N 1
ATOM 745 C CA . LEU A 1 97 ? -1.78 10.844 5.406 1 98.75 97 LEU A CA 1
ATOM 746 C C . LEU A 1 97 ? -1 9.562 5.145 1 98.75 97 LEU A C 1
ATOM 748 O O . LEU A 1 97 ? -0.283 9.07 6.023 1 98.75 97 LEU A O 1
ATOM 752 N N . ARG A 1 98 ? -1.21 8.984 3.945 1 98.56 98 ARG A N 1
ATOM 753 C CA . ARG A 1 98 ? -0.281 7.965 3.471 1 98.56 98 ARG A CA 1
ATOM 754 C C . ARG A 1 98 ? 1.024 8.594 2.992 1 98.56 98 ARG A C 1
ATOM 756 O O . ARG A 1 98 ? 1.098 9.109 1.877 1 98.56 98 ARG A O 1
ATOM 763 N N . ILE A 1 99 ? 2.07 8.445 3.697 1 98.25 99 ILE A N 1
ATOM 764 C CA . ILE A 1 99 ? 3.223 9.305 3.453 1 98.25 99 ILE A CA 1
ATOM 765 C C . ILE A 1 99 ? 4.031 8.758 2.277 1 98.25 99 ILE A C 1
ATOM 767 O O . ILE A 1 99 ? 4.902 9.453 1.74 1 98.25 99 ILE A O 1
ATOM 771 N N . GLY A 1 100 ? 3.719 7.566 1.829 1 98.25 100 GLY A N 1
ATOM 772 C CA . GLY A 1 100 ? 4.359 7.023 0.644 1 98.25 100 GLY A CA 1
ATOM 773 C C . GLY A 1 100 ? 4.09 7.836 -0.607 1 98.25 100 GLY A C 1
ATOM 774 O O . GLY A 1 100 ? 4.785 7.684 -1.616 1 98.25 100 GLY A O 1
ATOM 775 N N . THR A 1 101 ? 3.105 8.711 -0.596 1 98.56 101 THR A N 1
ATOM 776 C CA . THR A 1 101 ? 2.729 9.477 -1.78 1 98.56 101 THR A CA 1
ATOM 777 C C . THR A 1 101 ? 3.344 10.875 -1.74 1 98.56 101 THR A C 1
ATOM 779 O O . THR A 1 101 ? 3.141 11.672 -2.656 1 98.56 101 THR A O 1
ATOM 782 N N . LEU A 1 102 ? 4.129 11.172 -0.713 1 98.38 102 LEU A N 1
ATOM 783 C CA . LEU A 1 102 ? 4.762 12.484 -0.599 1 98.38 102 LEU A CA 1
ATOM 784 C C . LEU A 1 102 ? 5.863 12.648 -1.644 1 98.38 102 LEU A C 1
ATOM 786 O O . LEU A 1 102 ? 6.621 11.711 -1.903 1 98.38 102 LEU A O 1
ATOM 790 N N . ASP A 1 103 ? 5.852 13.812 -2.199 1 98.19 103 ASP A N 1
ATOM 791 C CA . ASP A 1 103 ? 6.941 14.195 -3.09 1 98.19 103 ASP A CA 1
ATOM 792 C C . ASP A 1 103 ? 8.039 14.93 -2.328 1 98.19 103 ASP A C 1
ATOM 794 O O . ASP A 1 103 ? 9.227 14.734 -2.6 1 98.19 103 ASP A O 1
ATOM 798 N N . THR A 1 104 ? 7.633 15.805 -1.418 1 97.94 104 THR A N 1
ATOM 799 C CA . THR A 1 104 ? 8.594 16.516 -0.576 1 97.94 104 THR A CA 1
ATOM 800 C C . THR A 1 104 ? 9.242 15.555 0.422 1 97.94 104 THR A C 1
ATOM 802 O O . THR A 1 104 ? 8.547 14.82 1.123 1 97.94 104 THR A O 1
ATOM 805 N N . PRO A 1 105 ? 10.562 15.539 0.487 1 96.31 105 PRO A N 1
ATOM 806 C CA . PRO A 1 105 ? 11.227 14.664 1.461 1 96.31 105 PRO A CA 1
ATOM 807 C C . PRO A 1 105 ? 10.852 15 2.902 1 96.31 105 PRO A C 1
ATOM 809 O O . PRO A 1 105 ? 10.586 16.172 3.219 1 96.31 105 PRO A O 1
ATOM 812 N N . LEU A 1 106 ? 10.875 14 3.742 1 96.19 106 LEU A N 1
ATOM 813 C CA . LEU A 1 106 ? 10.617 14.164 5.168 1 96.19 106 LEU A CA 1
ATOM 814 C C . LEU A 1 106 ? 11.891 13.93 5.98 1 96.19 106 LEU A C 1
ATOM 816 O O . LEU A 1 106 ? 12.664 13.023 5.676 1 96.19 106 LEU A O 1
ATOM 820 N N . ASP A 1 107 ? 12.016 14.719 7.008 1 93.25 107 ASP A N 1
ATOM 821 C CA . ASP A 1 107 ? 13.117 14.5 7.941 1 93.25 107 ASP A CA 1
ATOM 822 C C . ASP A 1 107 ? 12.719 13.523 9.039 1 93.25 107 ASP A C 1
ATOM 824 O O . ASP A 1 107 ? 13.57 12.828 9.602 1 93.25 107 ASP A O 1
ATOM 828 N N . GLN A 1 108 ? 11.453 13.445 9.297 1 95.5 108 GLN A N 1
ATOM 829 C CA . GLN A 1 108 ? 10.93 12.578 10.352 1 95.5 108 GLN A CA 1
ATOM 830 C C . GLN A 1 108 ? 11.109 11.109 9.984 1 95.5 108 GLN A C 1
ATOM 832 O O . GLN A 1 108 ? 11.188 10.766 8.805 1 95.5 108 GLN A O 1
ATOM 837 N N . LYS A 1 109 ? 11.164 10.312 10.992 1 97 109 LYS A N 1
ATOM 838 C CA . LYS A 1 109 ? 11.18 8.859 10.859 1 97 109 LYS A CA 1
ATOM 839 C C . LYS A 1 109 ? 10 8.227 11.586 1 97 109 LYS A C 1
ATOM 841 O O . LYS A 1 109 ? 9.398 8.844 12.461 1 97 109 LYS A O 1
ATOM 846 N N . PRO A 1 110 ? 9.656 6.984 11.18 1 98.12 110 PRO A N 1
ATOM 847 C CA . PRO A 1 110 ? 8.625 6.293 11.953 1 98.12 110 PRO A CA 1
ATOM 848 C C . PRO A 1 110 ? 8.953 6.215 13.445 1 98.12 110 PRO A C 1
ATOM 850 O O . PRO A 1 110 ? 10.117 6.094 13.812 1 98.12 110 PRO A O 1
ATOM 853 N N . THR A 1 111 ? 7.855 6.207 14.25 1 98.12 111 THR A N 1
ATOM 854 C CA . THR A 1 111 ? 8.109 6.297 15.68 1 98.12 111 THR A CA 1
ATOM 855 C C . THR A 1 111 ? 7.535 5.082 16.406 1 98.12 111 THR A C 1
ATOM 857 O O . THR A 1 111 ? 7.879 4.824 17.562 1 98.12 111 THR A O 1
ATOM 860 N N . MET A 1 112 ? 6.637 4.367 15.773 1 98.44 112 MET A N 1
ATOM 861 C CA . MET A 1 112 ? 6.023 3.229 16.453 1 98.44 112 MET A CA 1
ATOM 862 C C . MET A 1 112 ? 5.355 2.295 15.445 1 98.44 112 MET A C 1
ATOM 864 O O . MET A 1 112 ? 5.086 2.689 14.305 1 98.44 112 MET A O 1
ATOM 868 N N . HIS A 1 113 ? 5.113 1.049 15.906 1 98.62 113 HIS A N 1
ATOM 869 C CA . HIS A 1 113 ? 4.254 0.06 15.258 1 98.62 113 HIS A CA 1
ATOM 870 C C . HIS A 1 113 ? 2.969 -0.154 16.047 1 98.62 113 HIS A C 1
ATOM 872 O O . HIS A 1 113 ? 3.012 -0.394 17.266 1 98.62 113 HIS A O 1
ATOM 878 N N . ILE A 1 114 ? 1.893 -0.035 15.352 1 98.69 114 ILE A N 1
ATOM 879 C CA . ILE A 1 114 ? 0.633 -0.346 16.016 1 98.69 114 ILE A CA 1
ATOM 880 C C . ILE A 1 114 ? -0.02 -1.554 15.352 1 98.69 114 ILE A C 1
ATOM 882 O O . ILE A 1 114 ? 0.291 -1.879 14.203 1 98.69 114 ILE A O 1
ATOM 886 N N . PHE A 1 115 ? -0.929 -2.254 16.156 1 98.62 115 PHE A N 1
ATOM 887 C CA . PHE A 1 115 ? -1.562 -3.498 15.734 1 98.62 115 PHE A CA 1
ATOM 888 C C . PHE A 1 115 ? -0.515 -4.539 15.367 1 98.62 115 PHE A C 1
ATOM 890 O O . PHE A 1 115 ? -0.674 -5.27 14.383 1 98.62 115 PHE A O 1
ATOM 897 N N . ALA A 1 116 ? 0.522 -4.531 16.125 1 98.31 116 ALA A N 1
ATOM 898 C CA . ALA A 1 116 ? 1.616 -5.469 15.891 1 98.31 116 ALA A CA 1
ATOM 899 C C . ALA A 1 116 ? 1.163 -6.91 16.125 1 98.31 116 ALA A C 1
ATOM 901 O O . ALA A 1 116 ? 1.693 -7.836 15.508 1 98.31 116 ALA A O 1
ATOM 902 N N . ALA A 1 117 ? 0.172 -7.086 16.906 1 97.69 117 ALA A N 1
ATOM 903 C CA . ALA A 1 117 ? -0.345 -8.422 17.188 1 97.69 117 ALA A CA 1
ATOM 904 C C . ALA A 1 117 ? -1.031 -9.008 15.953 1 97.69 117 ALA A C 1
ATOM 906 O O . ALA A 1 117 ? -1.236 -10.219 15.867 1 97.69 117 ALA A O 1
ATOM 907 N N . SER A 1 118 ? -1.367 -8.188 15.039 1 97.19 118 SER A N 1
ATOM 908 C CA . SER A 1 118 ? -2.07 -8.617 13.836 1 97.19 118 SER A CA 1
ATOM 909 C C . SER A 1 118 ? -1.165 -8.555 12.609 1 97.19 118 SER A C 1
ATOM 911 O O . SER A 1 118 ? -1.638 -8.648 11.477 1 97.19 118 SER A O 1
ATOM 913 N N . LYS A 1 119 ? 0.104 -8.344 12.867 1 97.88 119 LYS A N 1
ATOM 914 C CA . LYS A 1 119 ? 1.011 -8.234 11.727 1 97.88 119 LYS A CA 1
ATOM 915 C C . LYS A 1 119 ? 1.005 -9.516 10.898 1 97.88 119 LYS A C 1
ATOM 917 O O . LYS A 1 119 ? 0.688 -10.594 11.406 1 97.88 119 LYS A O 1
ATOM 922 N N . ALA A 1 120 ? 1.27 -9.367 9.633 1 97.38 120 ALA A N 1
ATOM 923 C CA . ALA A 1 120 ? 1.331 -10.523 8.75 1 97.38 120 ALA A CA 1
ATOM 924 C C . ALA A 1 120 ? 2.326 -11.562 9.266 1 97.38 120 ALA A C 1
ATOM 926 O O . ALA A 1 120 ? 3.395 -11.203 9.773 1 97.38 120 ALA A O 1
ATOM 927 N N . GLU A 1 121 ? 2.043 -12.82 9.117 1 97.19 121 GLU A N 1
ATOM 928 C CA . GLU A 1 121 ? 2.893 -13.906 9.594 1 97.19 121 GLU A CA 1
ATOM 929 C C . GLU A 1 121 ? 4.246 -13.898 8.883 1 97.19 121 GLU A C 1
ATOM 931 O O . GLU A 1 121 ? 5.238 -14.383 9.43 1 97.19 121 GLU A O 1
ATOM 936 N N . TRP A 1 122 ? 4.324 -13.398 7.711 1 96.44 122 TRP A N 1
ATOM 937 C CA . TRP A 1 122 ? 5.559 -13.375 6.93 1 96.44 122 TRP A CA 1
ATOM 938 C C . TRP A 1 122 ? 6.379 -12.133 7.234 1 96.44 122 TRP A C 1
ATOM 940 O O . TRP A 1 122 ? 7.504 -11.992 6.758 1 96.44 122 TRP A O 1
ATOM 950 N N . GLU A 1 123 ? 5.859 -11.211 7.938 1 96.19 123 GLU A N 1
ATOM 951 C CA . GLU A 1 123 ? 6.57 -9.977 8.266 1 96.19 123 GLU A CA 1
ATOM 952 C C . GLU A 1 123 ? 7.395 -10.141 9.539 1 96.19 123 GLU A C 1
ATOM 954 O O . GLU A 1 123 ? 6.938 -10.75 10.508 1 96.19 123 GLU A O 1
ATOM 959 N N . SER A 1 124 ? 8.57 -9.57 9.531 1 95.12 124 SER A N 1
ATOM 960 C CA . SER A 1 124 ? 9.391 -9.438 10.734 1 95.12 124 SER A CA 1
ATOM 961 C C . SER A 1 124 ? 9.727 -7.977 11.016 1 95.12 124 SER A C 1
ATOM 963 O O . SER A 1 124 ? 10.281 -7.285 10.156 1 95.12 124 SER A O 1
ATOM 965 N N . ILE A 1 125 ? 9.312 -7.535 12.164 1 97.06 125 ILE A N 1
ATOM 966 C CA . ILE A 1 125 ? 9.734 -6.207 12.602 1 97.06 125 ILE A CA 1
ATOM 967 C C . ILE A 1 125 ? 11.117 -6.281 13.227 1 97.06 125 ILE A C 1
ATOM 969 O O . ILE A 1 125 ? 11.297 -6.91 14.273 1 97.06 125 ILE A O 1
ATOM 973 N N . CYS A 1 126 ? 12.047 -5.574 12.602 1 96.38 126 CYS A N 1
ATOM 974 C CA . CYS A 1 126 ? 13.438 -5.797 12.984 1 96.38 126 CYS A CA 1
ATOM 975 C C . CYS A 1 126 ? 14.023 -4.555 13.641 1 96.38 126 CYS A C 1
ATOM 977 O O . CYS A 1 126 ? 15.172 -4.566 14.086 1 96.38 126 CYS A O 1
ATOM 979 N N . ASP A 1 127 ? 13.273 -3.48 13.664 1 96.31 127 ASP A N 1
ATOM 980 C CA . ASP A 1 127 ? 13.773 -2.262 14.289 1 96.31 127 ASP A CA 1
ATOM 981 C C . ASP A 1 127 ? 13.5 -2.27 15.797 1 96.31 127 ASP A C 1
ATOM 983 O O . ASP A 1 127 ? 13.062 -3.283 16.344 1 96.31 127 ASP A O 1
ATOM 987 N N . ASN A 1 128 ? 13.828 -1.138 16.453 1 97.12 128 ASN A N 1
ATOM 988 C CA . ASN A 1 128 ? 13.68 -1.06 17.906 1 97.12 128 ASN A CA 1
ATOM 989 C C . ASN A 1 128 ? 12.555 -0.107 18.297 1 97.12 128 ASN A C 1
ATOM 991 O O . ASN A 1 128 ? 12.547 0.422 19.422 1 97.12 128 ASN A O 1
ATOM 995 N N . LEU A 1 129 ? 11.656 0.151 17.484 1 98 129 LEU A N 1
ATOM 996 C CA . LEU A 1 129 ? 10.547 1.043 17.797 1 98 129 LEU A CA 1
ATOM 997 C C . LEU A 1 129 ? 9.531 0.347 18.688 1 98 129 LEU A C 1
ATOM 999 O O . LEU A 1 129 ? 9.383 -0.876 18.625 1 98 129 LEU A O 1
ATOM 1003 N N . PRO A 1 130 ? 8.812 1.15 19.516 1 98.44 130 PRO A N 1
ATOM 1004 C CA . PRO A 1 130 ? 7.73 0.539 20.297 1 98.44 130 PRO A CA 1
ATOM 1005 C C . PRO A 1 130 ? 6.707 -0.185 19.422 1 98.44 130 PRO A C 1
ATOM 1007 O O . PRO A 1 130 ? 6.371 0.291 18.328 1 98.44 130 PRO A O 1
ATOM 1010 N N . GLN A 1 131 ? 6.316 -1.386 19.891 1 98.5 131 GLN A N 1
ATOM 1011 C CA . GLN A 1 131 ? 5.266 -2.176 19.266 1 98.5 131 GLN A CA 1
ATOM 1012 C C . GLN A 1 131 ? 4.051 -2.301 20.188 1 98.5 131 GLN A C 1
ATOM 1014 O O . GLN A 1 131 ? 4.168 -2.76 21.328 1 98.5 131 GLN A O 1
ATOM 1019 N N . TYR A 1 132 ? 2.953 -1.849 19.688 1 98.69 132 TYR A N 1
ATOM 1020 C CA . TYR A 1 132 ? 1.708 -1.987 20.438 1 98.69 132 TYR A CA 1
ATOM 1021 C C . TYR A 1 132 ? 0.806 -3.039 19.812 1 98.69 132 TYR A C 1
ATOM 1023 O O . TYR A 1 132 ? 0.665 -3.09 18.578 1 98.69 132 TYR A O 1
ATOM 1031 N N . ASP A 1 133 ? 0.15 -3.895 20.609 1 97.88 133 ASP A N 1
ATOM 1032 C CA . ASP A 1 133 ? -0.733 -4.938 20.094 1 97.88 133 ASP A CA 1
ATOM 1033 C C . ASP A 1 133 ? -1.905 -4.332 19.328 1 97.88 133 ASP A C 1
ATOM 1035 O O . ASP A 1 133 ? -2.34 -4.883 18.312 1 97.88 133 ASP A O 1
ATOM 1039 N N . GLU A 1 134 ? -2.424 -3.318 19.812 1 95.75 134 GLU A N 1
ATOM 1040 C CA . GLU A 1 134 ? -3.479 -2.523 19.188 1 95.75 134 GLU A CA 1
ATOM 1041 C C . GLU A 1 134 ? -3.133 -1.038 19.203 1 95.75 134 GLU A C 1
ATOM 1043 O O . GLU A 1 134 ? -2.002 -0.654 18.906 1 95.75 134 GLU A O 1
ATOM 1048 N N . ARG A 1 135 ? -4.027 -0.128 19.328 1 91.5 135 ARG A N 1
ATOM 1049 C CA . ARG A 1 135 ? -3.748 1.3 19.438 1 91.5 135 ARG A CA 1
ATOM 1050 C C . ARG A 1 135 ? -3.422 1.68 20.875 1 91.5 135 ARG A C 1
ATOM 1052 O O . ARG A 1 135 ? -4.098 1.238 21.812 1 91.5 135 ARG A O 1
ATOM 1059 N N . PRO A 1 136 ? -2.385 2.389 21.078 1 89.12 136 PRO A N 1
ATOM 1060 C CA . PRO A 1 136 ? -2.119 2.842 22.438 1 89.12 136 PRO A CA 1
ATOM 1061 C C . PRO A 1 136 ? -3.146 3.859 22.938 1 89.12 136 PRO A C 1
ATOM 1063 O O . PRO A 1 136 ? -3.811 4.516 22.125 1 89.12 136 PRO A O 1
ATOM 1066 N N . MET B 1 1 ? 1.837 -40.031 -3.525 1 44.03 1 MET B N 1
ATOM 1067 C CA . MET B 1 1 ? 0.622 -39.25 -3.367 1 44.03 1 MET B CA 1
ATOM 1068 C C . MET B 1 1 ? 0.69 -37.969 -4.203 1 44.03 1 MET B C 1
ATOM 1070 O O . MET B 1 1 ? 1.717 -37.281 -4.223 1 44.03 1 MET B O 1
ATOM 1074 N N . SER B 1 2 ? 0.148 -37.812 -5.375 1 49.31 2 SER B N 1
ATOM 1075 C CA . SER B 1 2 ? 0.172 -36.656 -6.254 1 49.31 2 SER B CA 1
ATOM 1076 C C . SER B 1 2 ? 0.015 -35.344 -5.465 1 49.31 2 SER B C 1
ATOM 1078 O O . SER B 1 2 ? -1.03 -35.125 -4.855 1 49.31 2 SER B O 1
ATOM 1080 N N . GLN B 1 3 ? 0.962 -34.844 -4.77 1 58.84 3 GLN B N 1
ATOM 1081 C CA . GLN B 1 3 ? 0.862 -33.75 -3.816 1 58.84 3 GLN B CA 1
ATOM 1082 C C . GLN B 1 3 ? 0.118 -32.562 -4.422 1 58.84 3 GLN B C 1
ATOM 1084 O O . GLN B 1 3 ? 0.486 -32.062 -5.492 1 58.84 3 GLN B O 1
ATOM 1089 N N . ALA B 1 4 ? -1.229 -32.562 -4.246 1 70.5 4 ALA B N 1
ATOM 1090 C CA . ALA B 1 4 ? -2.15 -31.547 -4.742 1 70.5 4 ALA B CA 1
ATOM 1091 C C . ALA B 1 4 ? -1.524 -30.156 -4.656 1 70.5 4 ALA B C 1
ATOM 1093 O O . ALA B 1 4 ? -0.852 -29.828 -3.676 1 70.5 4 ALA B O 1
ATOM 1094 N N . SER B 1 5 ? -1.406 -29.531 -5.742 1 86.75 5 SER B N 1
ATOM 1095 C CA . SER B 1 5 ? -0.902 -28.172 -5.809 1 86.75 5 SER B CA 1
ATOM 1096 C C . SER B 1 5 ? -1.563 -27.281 -4.762 1 86.75 5 SER B C 1
ATOM 1098 O O . SER B 1 5 ? -2.77 -27.391 -4.527 1 86.75 5 SER B O 1
ATOM 1100 N N . PRO B 1 6 ? -0.797 -26.625 -3.945 1 93.25 6 PRO B N 1
ATOM 1101 C CA . PRO B 1 6 ? -1.396 -25.734 -2.936 1 93.25 6 PRO B CA 1
ATOM 1102 C C . PRO B 1 6 ? -2.375 -24.734 -3.537 1 93.25 6 PRO B C 1
ATOM 1104 O O . PRO B 1 6 ? -2.234 -24.344 -4.703 1 93.25 6 PRO B O 1
ATOM 1107 N N . VAL B 1 7 ? -3.371 -24.453 -2.822 1 97.19 7 VAL B N 1
ATOM 1108 C CA . VAL B 1 7 ? -4.352 -23.438 -3.201 1 97.19 7 VAL B CA 1
ATOM 1109 C C . VAL B 1 7 ? -4.32 -22.281 -2.201 1 97.19 7 VAL B C 1
ATOM 1111 O O . VAL B 1 7 ? -4.43 -22.5 -0.992 1 97.19 7 VAL B O 1
ATOM 1114 N N . TYR B 1 8 ? -4.191 -21.094 -2.709 1 98.25 8 TYR B N 1
ATOM 1115 C CA . TYR B 1 8 ? -4.223 -19.875 -1.901 1 98.25 8 TYR B CA 1
ATOM 1116 C C . TYR B 1 8 ? -5.41 -19 -2.273 1 98.25 8 TYR B C 1
ATOM 1118 O O . TYR B 1 8 ? -5.785 -18.922 -3.445 1 98.25 8 TYR B O 1
ATOM 1126 N N . GLN B 1 9 ? -5.957 -18.406 -1.294 1 98.69 9 GLN B N 1
ATOM 1127 C CA . GLN B 1 9 ? -7.059 -17.469 -1.497 1 98.69 9 GLN B CA 1
ATOM 1128 C C . GLN B 1 9 ? -6.688 -16.078 -1.009 1 98.69 9 GLN B C 1
ATOM 1130 O O . GLN B 1 9 ? -5.898 -15.922 -0.073 1 98.69 9 GLN B O 1
ATOM 1135 N N . GLY B 1 10 ? -7.281 -15.094 -1.699 1 98.62 10 GLY B N 1
ATOM 1136 C CA . GLY B 1 10 ? -7.125 -13.703 -1.299 1 98.62 10 GLY B CA 1
ATOM 1137 C C . GLY B 1 10 ? -8.328 -12.844 -1.638 1 98.62 10 GLY B C 1
ATOM 1138 O O . GLY B 1 10 ? -9.266 -13.312 -2.291 1 98.62 10 GLY B O 1
ATOM 1139 N N . SER B 1 11 ? -8.305 -11.625 -1.106 1 98.88 11 SER B N 1
ATOM 1140 C CA . SER B 1 11 ? -9.406 -10.695 -1.344 1 98.88 11 SER B CA 1
ATOM 1141 C C . SER B 1 11 ? -8.969 -9.25 -1.091 1 98.88 11 SER B C 1
ATOM 1143 O O . SER B 1 11 ? -8.023 -9.008 -0.338 1 98.88 11 SER B O 1
ATOM 1145 N N . CYS B 1 12 ? -9.695 -8.375 -1.803 1 98.88 12 CYS B N 1
ATOM 1146 C CA . CYS B 1 12 ? -9.453 -6.957 -1.556 1 98.88 12 CYS B CA 1
ATOM 1147 C C . CYS B 1 12 ? -10.062 -6.523 -0.227 1 98.88 12 CYS B C 1
ATOM 1149 O O . CYS B 1 12 ? -10.664 -7.336 0.481 1 98.88 12 CYS B O 1
ATOM 1151 N N . LEU B 1 13 ? -9.891 -5.297 0.163 1 98.69 13 LEU B N 1
ATOM 1152 C CA . LEU B 1 13 ? -10.312 -4.754 1.45 1 98.69 13 LEU B CA 1
ATOM 1153 C C . LEU B 1 13 ? -11.828 -4.844 1.609 1 98.69 13 LEU B C 1
ATOM 1155 O O . LEU B 1 13 ? -12.32 -5.25 2.664 1 98.69 13 LEU B O 1
ATOM 1159 N N . CYS B 1 14 ? -12.602 -4.465 0.603 1 98.62 14 CYS B N 1
ATOM 1160 C CA . CYS B 1 14 ? -14.055 -4.438 0.701 1 98.62 14 CYS B CA 1
ATOM 1161 C C . CYS B 1 14 ? -14.641 -5.832 0.509 1 98.62 14 CYS B C 1
ATOM 1163 O O . CYS B 1 14 ? -15.852 -6.027 0.655 1 98.62 14 CYS B O 1
ATOM 1165 N N . GLN B 1 15 ? -13.836 -6.73 0.08 1 98.19 15 GLN B N 1
ATOM 1166 C CA . GLN B 1 15 ? -14.203 -8.125 -0.127 1 98.19 15 GLN B CA 1
ATOM 1167 C C . GLN B 1 15 ? -15.07 -8.289 -1.377 1 98.19 15 GLN B C 1
ATOM 1169 O O . GLN B 1 15 ? -15.633 -9.359 -1.614 1 98.19 15 GLN B O 1
ATOM 1174 N N . GLY B 1 16 ? -15.148 -7.277 -2.102 1 98.69 16 GLY B N 1
ATOM 1175 C CA . GLY B 1 16 ? -15.859 -7.375 -3.367 1 98.69 16 GLY B CA 1
ATOM 1176 C C . GLY B 1 16 ? -15.156 -8.25 -4.383 1 98.69 16 GLY B C 1
ATOM 1177 O O . GLY B 1 16 ? -15.797 -8.867 -5.234 1 98.69 16 GLY B O 1
ATOM 1178 N N . ILE B 1 17 ? -13.828 -8.25 -4.363 1 98.88 17 ILE B N 1
ATOM 1179 C CA . ILE B 1 17 ? -13.023 -9.109 -5.219 1 98.88 17 ILE B CA 1
ATOM 1180 C C . ILE B 1 17 ? -12.43 -10.25 -4.395 1 98.88 17 ILE B C 1
ATOM 1182 O O . ILE B 1 17 ? -11.906 -10.031 -3.303 1 98.88 17 ILE B O 1
ATOM 1186 N N . ARG B 1 18 ? -12.555 -11.398 -4.836 1 98.88 18 ARG B N 1
ATOM 1187 C CA . ARG B 1 18 ? -11.875 -12.578 -4.312 1 98.88 18 ARG B CA 1
ATOM 1188 C C . ARG B 1 18 ? -11.125 -13.312 -5.418 1 98.88 18 ARG B C 1
ATOM 1190 O O . ARG B 1 18 ? -11.555 -13.328 -6.57 1 98.88 18 ARG B O 1
ATOM 1197 N N . TYR B 1 19 ? -9.992 -13.875 -5.066 1 98.88 19 TYR B N 1
ATOM 1198 C CA . TYR B 1 19 ? -9.211 -14.609 -6.055 1 98.88 19 TYR B CA 1
ATOM 1199 C C . TYR B 1 19 ? -8.617 -15.875 -5.449 1 98.88 19 TYR B C 1
ATOM 1201 O O . TYR B 1 19 ? -8.609 -16.047 -4.227 1 98.88 19 TYR B O 1
ATOM 1209 N N . GLU B 1 20 ? -8.164 -16.703 -6.344 1 98.75 20 GLU B N 1
ATOM 1210 C CA . GLU B 1 20 ? -7.484 -17.938 -5.977 1 98.75 20 GLU B CA 1
ATOM 1211 C C . GLU B 1 20 ? -6.223 -18.156 -6.812 1 98.75 20 GLU B C 1
ATOM 1213 O O . GLU B 1 20 ? -6.164 -17.734 -7.969 1 98.75 20 GLU B O 1
ATOM 1218 N N . ILE B 1 21 ? -5.246 -18.734 -6.176 1 98.38 21 ILE B N 1
ATOM 1219 C CA . ILE B 1 21 ? -4.023 -19.188 -6.836 1 98.38 21 ILE B CA 1
ATOM 1220 C C . ILE B 1 21 ? -3.871 -20.688 -6.664 1 98.38 21 ILE B C 1
ATOM 1222 O O . ILE B 1 21 ? -3.791 -21.188 -5.543 1 98.38 21 ILE B O 1
ATOM 1226 N N . LYS B 1 22 ? -3.881 -21.359 -7.742 1 97.81 22 LYS B N 1
ATOM 1227 C CA . LYS B 1 22 ? -3.652 -22.797 -7.727 1 97.81 22 LYS B CA 1
ATOM 1228 C C . LYS B 1 22 ? -2.236 -23.141 -8.188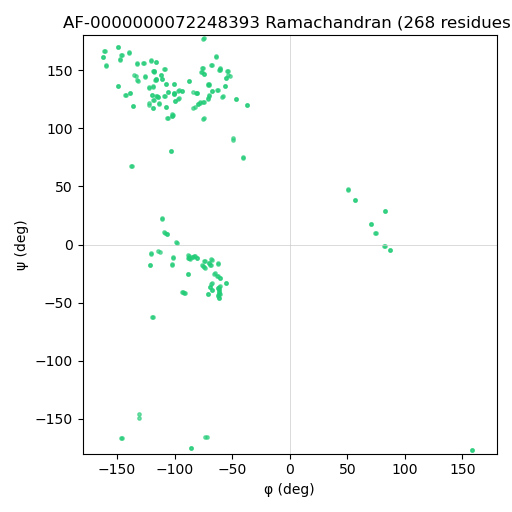 1 97.81 22 LYS B C 1
ATOM 1230 O O . LYS B 1 22 ? -2.035 -23.578 -9.32 1 97.81 22 LYS B O 1
ATOM 1235 N N . GLY B 1 23 ? -1.298 -23.047 -7.406 1 96.38 23 GLY B N 1
ATOM 1236 C CA . GLY B 1 23 ? 0.117 -23.25 -7.68 1 96.38 23 GLY B CA 1
ATOM 1237 C C . GLY B 1 23 ? 1.019 -22.562 -6.672 1 96.38 23 GLY B C 1
ATOM 1238 O O . GLY B 1 23 ? 0.536 -21.938 -5.715 1 96.38 23 GLY B O 1
ATOM 1239 N N . ASP B 1 24 ? 2.273 -22.641 -6.895 1 95.75 24 ASP B N 1
ATOM 1240 C CA . ASP B 1 24 ? 3.26 -22.125 -5.945 1 95.75 24 ASP B CA 1
ATOM 1241 C C . ASP B 1 24 ? 3.355 -20.609 -6.023 1 95.75 24 ASP B C 1
ATOM 1243 O O . ASP B 1 24 ? 3.104 -20.016 -7.074 1 95.75 24 ASP B O 1
ATOM 1247 N N . ILE B 1 25 ? 3.648 -20.016 -4.945 1 97.31 25 ILE B N 1
ATOM 1248 C CA . ILE B 1 25 ? 4.012 -18.609 -4.852 1 97.31 25 ILE B CA 1
ATOM 1249 C C . ILE B 1 25 ? 5.531 -18.469 -4.844 1 97.31 25 ILE B C 1
ATOM 1251 O O . ILE B 1 25 ? 6.219 -19.141 -4.078 1 97.31 25 ILE B O 1
ATOM 1255 N N . GLY B 1 26 ? 6.055 -17.672 -5.738 1 97.5 26 GLY B N 1
ATOM 1256 C CA . GLY B 1 26 ? 7.496 -17.516 -5.855 1 97.5 26 GLY B CA 1
ATOM 1257 C C . GLY B 1 26 ? 8.102 -16.703 -4.723 1 97.5 26 GLY B C 1
ATOM 1258 O O . GLY B 1 26 ? 7.461 -16.516 -3.684 1 97.5 26 GLY B O 1
ATOM 1259 N N . ASP B 1 27 ? 9.375 -16.266 -4.922 1 97.69 27 ASP B N 1
ATOM 1260 C CA . ASP B 1 27 ? 10.094 -15.531 -3.891 1 97.69 27 ASP B CA 1
ATOM 1261 C C . ASP B 1 27 ? 9.398 -14.211 -3.568 1 97.69 27 ASP B C 1
ATOM 1263 O O . ASP B 1 27 ? 8.984 -13.484 -4.477 1 97.69 27 ASP B O 1
ATOM 1267 N N . ILE B 1 28 ? 9.266 -13.992 -2.291 1 98.25 28 ILE B N 1
ATOM 1268 C CA . ILE B 1 28 ? 8.68 -12.734 -1.835 1 98.25 28 ILE B CA 1
ATOM 1269 C C . ILE B 1 28 ? 9.734 -11.625 -1.88 1 98.25 28 ILE B C 1
ATOM 1271 O O . ILE B 1 28 ? 10.773 -11.727 -1.226 1 98.25 28 ILE B O 1
ATOM 1275 N N . ILE B 1 29 ? 9.461 -10.609 -2.635 1 98.38 29 ILE B N 1
ATOM 1276 C CA . ILE B 1 29 ? 10.391 -9.516 -2.889 1 98.38 29 ILE B CA 1
ATOM 1277 C C . ILE B 1 29 ? 9.797 -8.203 -2.377 1 98.38 29 ILE B C 1
ATOM 1279 O O . ILE B 1 29 ? 8.617 -7.922 -2.598 1 98.38 29 ILE B O 1
ATOM 1283 N N . GLN B 1 30 ? 10.641 -7.441 -1.701 1 98.44 30 GLN B N 1
ATOM 1284 C CA . GLN B 1 30 ? 10.242 -6.105 -1.272 1 98.44 30 GLN B CA 1
ATOM 1285 C C . GLN B 1 30 ? 10.82 -5.035 -2.191 1 98.44 30 GLN B C 1
ATOM 1287 O O . GLN B 1 30 ? 12.031 -4.82 -2.211 1 98.44 30 GLN B O 1
ATOM 1292 N N . CYS B 1 31 ? 10.008 -4.363 -2.943 1 98.5 31 CYS B N 1
ATOM 1293 C CA . CYS B 1 31 ? 10.422 -3.367 -3.928 1 98.5 31 CYS B CA 1
ATOM 1294 C C . CYS B 1 31 ? 10.273 -1.956 -3.371 1 98.5 31 CYS B C 1
ATOM 1296 O O . CYS B 1 31 ? 9.164 -1.526 -3.045 1 98.5 31 CYS B O 1
ATOM 1298 N N . HIS B 1 32 ? 11.32 -1.168 -3.344 1 98.62 32 HIS B N 1
ATOM 1299 C CA . HIS B 1 32 ? 11.359 0.135 -2.691 1 98.62 32 HIS B CA 1
ATOM 1300 C C . HIS B 1 32 ? 11.344 1.266 -3.715 1 98.62 32 HIS B C 1
ATOM 1302 O O . HIS B 1 32 ? 11.547 2.43 -3.361 1 98.62 32 HIS B O 1
ATOM 1308 N N . CYS B 1 33 ? 11.125 1.024 -4.988 1 97.69 33 CYS B N 1
ATOM 1309 C CA . CYS B 1 33 ? 11.164 2.088 -5.984 1 97.69 33 CYS B CA 1
ATOM 1310 C C . CYS B 1 33 ? 10.062 3.109 -5.738 1 97.69 33 CYS B C 1
ATOM 1312 O O . CYS B 1 33 ? 9.078 2.816 -5.051 1 97.69 33 CYS B O 1
ATOM 1314 N N . GLN B 1 34 ? 10.203 4.246 -6.305 1 96.88 34 GLN B N 1
ATOM 1315 C CA . GLN B 1 34 ? 9.25 5.328 -6.09 1 96.88 34 GLN B CA 1
ATOM 1316 C C . GLN B 1 34 ? 7.855 4.941 -6.574 1 96.88 34 GLN B C 1
ATOM 1318 O O . GLN B 1 34 ? 6.852 5.301 -5.957 1 96.88 34 GLN B O 1
ATOM 1323 N N . ARG B 1 35 ? 7.738 4.262 -7.648 1 97 35 ARG B N 1
ATOM 1324 C CA . ARG B 1 35 ? 6.441 3.873 -8.195 1 97 35 ARG B CA 1
ATOM 1325 C C . ARG B 1 35 ? 5.684 2.971 -7.227 1 97 35 ARG B C 1
ATOM 1327 O O . ARG B 1 35 ? 4.488 3.16 -7 1 97 35 ARG B O 1
ATOM 1334 N N . CYS B 1 36 ? 6.387 2.016 -6.652 1 97.81 36 CYS B N 1
ATOM 1335 C CA . CYS B 1 36 ? 5.742 1.109 -5.707 1 97.81 36 CYS B CA 1
ATOM 1336 C C . CYS B 1 36 ? 5.367 1.839 -4.422 1 97.81 36 CYS B C 1
ATOM 1338 O O . CYS B 1 36 ? 4.32 1.563 -3.834 1 97.81 36 CYS B O 1
ATOM 1340 N N . ARG B 1 37 ? 6.234 2.773 -4.004 1 97.94 37 ARG B N 1
ATOM 1341 C CA . ARG B 1 37 ? 5.898 3.572 -2.828 1 97.94 37 ARG B CA 1
ATOM 1342 C C . ARG B 1 37 ? 4.621 4.371 -3.059 1 97.94 37 ARG B C 1
ATOM 1344 O O . ARG B 1 37 ? 3.727 4.379 -2.211 1 97.94 37 ARG B O 1
ATOM 1351 N N . LYS B 1 38 ? 4.473 4.949 -4.195 1 98 38 LYS B N 1
ATOM 1352 C CA . LYS B 1 38 ? 3.285 5.738 -4.512 1 98 38 LYS B CA 1
ATOM 1353 C C . LYS B 1 38 ? 2.062 4.844 -4.691 1 98 38 LYS B C 1
ATOM 1355 O O . LYS B 1 38 ? 0.976 5.164 -4.203 1 98 38 LYS B O 1
ATOM 1360 N N . ALA B 1 39 ? 2.234 3.727 -5.375 1 98.25 39 ALA B N 1
ATOM 1361 C CA . ALA B 1 39 ? 1.124 2.82 -5.656 1 98.25 39 ALA B CA 1
ATOM 1362 C C . ALA B 1 39 ? 0.531 2.264 -4.367 1 98.25 39 ALA B C 1
ATOM 1364 O O . ALA B 1 39 ? -0.682 2.061 -4.27 1 98.25 39 ALA B O 1
ATOM 1365 N N . ASN B 1 40 ? 1.408 2.008 -3.428 1 98.31 40 ASN B N 1
ATOM 1366 C CA . ASN B 1 40 ? 0.958 1.365 -2.199 1 98.31 40 ASN B CA 1
ATOM 1367 C C . ASN B 1 40 ? 0.804 2.373 -1.062 1 98.31 40 ASN B C 1
ATOM 1369 O O . ASN B 1 40 ? 0.254 2.047 -0.009 1 98.31 40 ASN B O 1
ATOM 1373 N N . GLY B 1 41 ? 1.31 3.637 -1.248 1 97.81 41 GLY B N 1
ATOM 1374 C CA . GLY B 1 41 ? 1.176 4.691 -0.258 1 97.81 41 GLY B CA 1
ATOM 1375 C C . GLY B 1 41 ? 2.018 4.457 0.982 1 97.81 41 GLY B C 1
ATOM 1376 O O . GLY B 1 41 ? 1.729 5.004 2.049 1 97.81 41 GLY B O 1
ATOM 1377 N N . THR B 1 42 ? 2.994 3.602 0.939 1 98.19 42 THR B N 1
ATOM 1378 C CA . THR B 1 42 ? 3.809 3.195 2.078 1 98.19 42 THR B CA 1
ATOM 1379 C C . THR B 1 42 ? 5.246 2.918 1.646 1 98.19 42 THR B C 1
ATOM 1381 O O . THR B 1 42 ? 5.676 3.361 0.579 1 98.19 42 THR B O 1
ATOM 1384 N N . ALA B 1 43 ? 6.023 2.305 2.457 1 97.44 43 ALA B N 1
ATOM 1385 C CA . ALA B 1 43 ? 7.473 2.227 2.312 1 97.44 43 ALA B CA 1
ATOM 1386 C C . ALA B 1 43 ? 7.859 1.396 1.09 1 97.44 43 ALA B C 1
ATOM 1388 O O . ALA B 1 43 ? 8.859 1.681 0.431 1 97.44 43 ALA B O 1
ATOM 1389 N N . PHE B 1 44 ? 7.172 0.359 0.833 1 98.25 44 PHE B N 1
ATOM 1390 C CA . PHE B 1 44 ? 7.504 -0.571 -0.239 1 98.25 44 PHE B CA 1
ATOM 1391 C C . PHE B 1 44 ? 6.301 -1.425 -0.611 1 98.25 44 PHE B C 1
ATOM 1393 O O . PHE B 1 44 ? 5.277 -1.398 0.077 1 98.25 44 PHE B O 1
ATOM 1400 N N . ALA B 1 45 ? 6.383 -2.094 -1.713 1 98.38 45 ALA B N 1
ATOM 1401 C CA . ALA B 1 45 ? 5.449 -3.15 -2.09 1 98.38 45 ALA B CA 1
ATOM 1402 C C . ALA B 1 45 ? 6.047 -4.531 -1.823 1 98.38 45 ALA B C 1
ATOM 1404 O O . ALA B 1 45 ? 7.23 -4.758 -2.068 1 98.38 45 ALA B O 1
ATOM 1405 N N . THR B 1 46 ? 5.25 -5.391 -1.317 1 98.56 46 THR B N 1
ATOM 1406 C CA . THR B 1 46 ? 5.645 -6.785 -1.146 1 98.56 46 THR B CA 1
ATOM 1407 C C . THR B 1 46 ? 5.023 -7.66 -2.232 1 98.56 46 THR B C 1
ATOM 1409 O O . THR B 1 46 ? 3.812 -7.891 -2.234 1 98.56 46 THR B O 1
ATOM 1412 N N . ASN B 1 47 ? 5.867 -8.133 -3.102 1 98.19 47 ASN B N 1
ATOM 1413 C CA . ASN B 1 47 ? 5.434 -8.836 -4.309 1 98.19 47 ASN B CA 1
ATOM 1414 C C . ASN B 1 47 ? 5.93 -10.273 -4.328 1 98.19 47 ASN B C 1
ATOM 1416 O O . ASN B 1 47 ? 7.02 -10.57 -3.83 1 98.19 47 ASN B O 1
ATOM 1420 N N . ALA B 1 48 ? 5.152 -11.117 -4.953 1 98.44 48 ALA B N 1
ATOM 1421 C CA . ALA B 1 48 ? 5.582 -12.477 -5.25 1 98.44 48 ALA B CA 1
ATOM 1422 C C . ALA B 1 48 ? 5.152 -12.898 -6.652 1 98.44 48 ALA B C 1
ATOM 1424 O O . ALA B 1 48 ? 3.99 -12.719 -7.031 1 98.44 48 ALA B O 1
ATOM 1425 N N . PRO B 1 49 ? 6.074 -13.43 -7.426 1 98.44 49 PRO B N 1
ATOM 1426 C CA . PRO B 1 49 ? 5.668 -13.914 -8.75 1 98.44 49 PRO B CA 1
ATOM 1427 C C . PRO B 1 49 ? 4.816 -15.18 -8.68 1 98.44 49 PRO B C 1
ATOM 1429 O O . PRO B 1 49 ? 5.074 -16.062 -7.848 1 98.44 49 PRO B O 1
ATOM 1432 N N . ILE B 1 50 ? 3.803 -15.219 -9.492 1 98.44 50 ILE B N 1
ATOM 1433 C CA . ILE B 1 50 ? 2.988 -16.406 -9.711 1 98.44 50 ILE B CA 1
ATOM 1434 C C . ILE B 1 50 ? 2.793 -16.625 -11.211 1 98.44 50 ILE B C 1
ATOM 1436 O O . ILE B 1 50 ? 2.906 -15.688 -12 1 98.44 50 ILE B O 1
ATOM 1440 N N . ASN B 1 51 ? 2.529 -17.844 -11.547 1 98.38 51 ASN B N 1
ATOM 1441 C CA . ASN B 1 51 ? 2.125 -18.094 -12.922 1 98.38 51 ASN B CA 1
ATOM 1442 C C . ASN B 1 51 ? 0.76 -17.484 -13.227 1 98.38 51 ASN B C 1
ATOM 1444 O O . ASN B 1 51 ? -0.19 -17.656 -12.461 1 98.38 51 ASN B O 1
ATOM 1448 N N . SER B 1 52 ? 0.721 -16.781 -14.359 1 98.5 52 SER B N 1
ATOM 1449 C CA . SER B 1 52 ? -0.521 -16.109 -14.711 1 98.5 52 SER B CA 1
ATOM 1450 C C . SER B 1 52 ? -1.667 -17.094 -14.883 1 98.5 52 SER B C 1
ATOM 1452 O O . SER B 1 52 ? -2.818 -16.781 -14.578 1 98.5 52 SER B O 1
ATOM 1454 N N . THR B 1 53 ? -1.412 -18.297 -15.273 1 98.12 53 THR B N 1
ATOM 1455 C CA . THR B 1 53 ? -2.432 -19.312 -15.516 1 98.12 53 THR B CA 1
ATOM 1456 C C . THR B 1 53 ? -2.971 -19.859 -14.203 1 98.12 53 THR B C 1
ATOM 1458 O O . THR B 1 53 ? -4.012 -20.516 -14.18 1 98.12 53 THR B O 1
ATOM 1461 N N . ASP B 1 54 ? -2.242 -19.656 -13.148 1 98.19 54 ASP B N 1
ATOM 1462 C CA . ASP B 1 54 ? -2.631 -20.188 -11.844 1 98.19 54 ASP B CA 1
ATOM 1463 C C . ASP B 1 54 ? -3.562 -19.234 -11.109 1 98.19 54 AS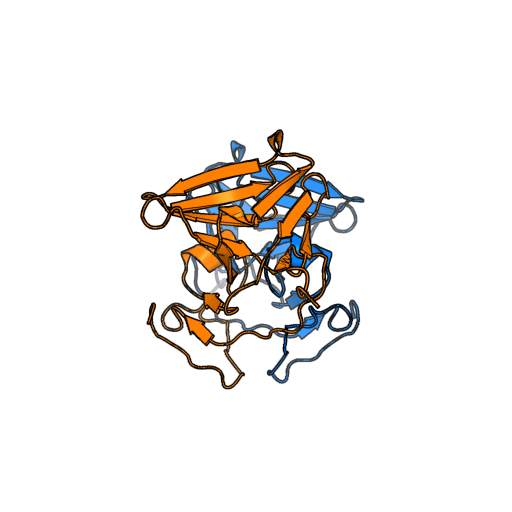P B C 1
ATOM 1465 O O . ASP B 1 54 ? -4.18 -19.594 -10.109 1 98.19 54 ASP B O 1
ATOM 1469 N N . PHE B 1 55 ? -3.654 -18.016 -11.617 1 98.69 55 PHE B N 1
ATOM 1470 C CA . PHE B 1 55 ? -4.402 -16.953 -10.953 1 98.69 55 PHE B CA 1
ATOM 1471 C C . PHE B 1 55 ? -5.805 -16.844 -11.531 1 98.69 55 PHE B C 1
ATOM 1473 O O . PHE B 1 55 ? -5.973 -16.734 -12.75 1 98.69 55 PHE B O 1
ATOM 1480 N N . LYS B 1 56 ? -6.812 -16.766 -10.578 1 98.62 56 LYS B N 1
ATOM 1481 C CA . LYS B 1 56 ? -8.195 -16.625 -11.023 1 98.62 56 LYS B CA 1
ATOM 1482 C C . LYS B 1 56 ? -8.984 -15.711 -10.086 1 98.62 56 LYS B C 1
ATOM 1484 O O . LYS B 1 56 ? -8.977 -15.914 -8.867 1 98.62 56 LYS B O 1
ATOM 1489 N N . ILE B 1 57 ? -9.633 -14.75 -10.664 1 98.75 57 ILE B N 1
ATOM 1490 C CA . ILE B 1 57 ? -10.625 -14 -9.906 1 98.75 57 ILE B CA 1
ATOM 1491 C C . ILE B 1 57 ? -11.914 -14.812 -9.789 1 98.75 57 ILE B C 1
ATOM 1493 O O . ILE B 1 57 ? -12.523 -15.164 -10.805 1 98.75 57 ILE B O 1
ATOM 1497 N N . THR B 1 58 ? -12.328 -15.062 -8.609 1 98.75 58 THR B N 1
ATOM 1498 C CA . THR B 1 58 ? -13.477 -15.938 -8.398 1 98.75 58 THR B CA 1
ATOM 1499 C C . THR B 1 58 ? -14.734 -15.133 -8.094 1 98.75 58 THR B C 1
ATOM 1501 O O . THR B 1 58 ? -15.844 -15.664 -8.141 1 98.75 58 THR B O 1
ATOM 1504 N N . GLN B 1 59 ? -14.594 -13.914 -7.73 1 98.75 59 GLN B N 1
ATOM 1505 C CA . GLN B 1 59 ? -15.68 -12.977 -7.449 1 98.75 59 GLN B CA 1
ATOM 1506 C C . GLN B 1 59 ? -15.273 -11.547 -7.777 1 98.75 59 GLN B C 1
ATOM 1508 O O . GLN B 1 59 ? -14.148 -11.133 -7.477 1 98.75 59 GLN B O 1
ATOM 1513 N N . GLY B 1 60 ? -16.172 -10.781 -8.422 1 98.81 60 GLY B N 1
ATOM 1514 C CA . GLY B 1 60 ? -16 -9.336 -8.539 1 98.81 60 GLY B CA 1
ATOM 1515 C C . GLY B 1 60 ? -15.086 -8.93 -9.672 1 98.81 60 GLY B C 1
ATOM 1516 O O . GLY B 1 60 ? -14.367 -7.93 -9.562 1 98.81 60 GLY B O 1
ATOM 1517 N N . GLU B 1 61 ? -15 -9.672 -10.703 1 98.56 61 GLU B N 1
ATOM 1518 C CA . GLU B 1 61 ? -14.148 -9.359 -11.844 1 98.56 61 GLU B CA 1
ATOM 1519 C C . GLU B 1 61 ? -14.469 -7.973 -12.398 1 98.56 61 GLU B C 1
ATOM 1521 O O . GLU B 1 61 ? -13.57 -7.266 -12.867 1 98.56 61 GLU B O 1
ATOM 1526 N N . ASP B 1 62 ? -15.68 -7.559 -12.344 1 98.56 62 ASP B N 1
ATOM 1527 C CA . ASP B 1 62 ? -16.125 -6.273 -12.875 1 98.56 62 ASP B CA 1
ATOM 1528 C C . ASP B 1 62 ? -15.578 -5.121 -12.023 1 98.56 62 ASP B C 1
ATOM 1530 O O . ASP B 1 62 ? -15.617 -3.963 -12.453 1 98.56 62 ASP B O 1
ATOM 1534 N N . LEU B 1 63 ? -15.117 -5.387 -10.852 1 98.81 63 LEU B N 1
ATOM 1535 C CA . LEU B 1 63 ? -14.586 -4.371 -9.953 1 98.81 63 LEU B CA 1
ATOM 1536 C C . LEU B 1 63 ? -13.094 -4.16 -10.195 1 98.81 63 LEU B C 1
ATOM 1538 O O . LEU B 1 63 ? -12.5 -3.211 -9.672 1 98.81 63 LEU B O 1
ATOM 1542 N N . VAL B 1 64 ? -12.469 -5.062 -10.984 1 98.88 64 VAL B N 1
ATOM 1543 C CA . VAL B 1 64 ? -11.031 -4.949 -11.242 1 98.88 64 VAL B CA 1
ATOM 1544 C C . VAL B 1 64 ? -10.773 -3.814 -12.227 1 98.88 64 VAL B C 1
ATOM 1546 O O . VAL B 1 64 ? -11.32 -3.812 -13.336 1 98.88 64 VAL B O 1
ATOM 1549 N N . LYS B 1 65 ? -9.992 -2.896 -11.836 1 98.81 65 LYS B N 1
ATOM 1550 C CA . LYS B 1 65 ? -9.5 -1.854 -12.727 1 98.81 65 LYS B CA 1
ATOM 1551 C C . LYS B 1 65 ? -7.996 -2.004 -12.969 1 98.81 65 LYS B C 1
ATOM 1553 O O . LYS B 1 65 ? -7.254 -2.398 -12.062 1 98.81 65 LYS B O 1
ATOM 1558 N N . LYS B 1 66 ? -7.602 -1.664 -14.156 1 98.56 66 LYS B N 1
ATOM 1559 C CA . LYS B 1 66 ? -6.199 -1.763 -14.539 1 98.56 66 LYS B CA 1
ATOM 1560 C C . LYS B 1 66 ? -5.629 -0.394 -14.898 1 98.56 66 LYS B C 1
ATOM 1562 O O . LYS B 1 66 ? -6.227 0.341 -15.695 1 98.56 66 LYS B O 1
ATOM 1567 N N . PHE B 1 67 ? -4.641 -0.06 -14.266 1 98.81 67 PHE B N 1
ATOM 1568 C CA . PHE B 1 67 ? -3.861 1.116 -14.641 1 98.81 67 PHE B CA 1
ATOM 1569 C C . PHE B 1 67 ? -2.609 0.715 -15.406 1 98.81 67 PHE B C 1
ATOM 1571 O O . PHE B 1 67 ? -1.822 -0.109 -14.945 1 98.81 67 PHE B O 1
ATOM 1578 N N . ALA B 1 68 ? -2.395 1.367 -16.531 1 97.69 68 ALA B N 1
ATOM 1579 C CA . ALA B 1 68 ? -1.328 0.938 -17.438 1 97.69 68 ALA B CA 1
ATOM 1580 C C . ALA B 1 68 ? -0.301 2.049 -17.641 1 97.69 68 ALA B C 1
ATOM 1582 O O . ALA B 1 68 ? -0.665 3.203 -17.875 1 97.69 68 ALA B O 1
ATOM 1583 N N . VAL B 1 69 ? 0.947 1.701 -17.453 1 94.38 69 VAL B N 1
ATOM 1584 C CA . VAL B 1 69 ? 2.059 2.574 -17.828 1 94.38 69 VAL B CA 1
ATOM 1585 C C . VAL B 1 69 ? 3.141 1.763 -18.531 1 94.38 69 VAL B C 1
ATOM 1587 O O . VAL B 1 69 ? 3.717 0.839 -17.953 1 94.38 69 VAL B O 1
ATOM 1590 N N . ASN B 1 70 ? 3.447 2.074 -19.75 1 94.62 70 ASN B N 1
ATOM 1591 C CA . ASN B 1 70 ? 4.531 1.481 -20.531 1 94.62 70 ASN B CA 1
ATOM 1592 C C . ASN B 1 70 ? 4.469 -0.043 -20.5 1 94.62 70 ASN B C 1
ATOM 1594 O O . ASN B 1 70 ? 5.473 -0.702 -20.219 1 94.62 70 ASN B O 1
ATOM 1598 N N . GLY B 1 71 ? 3.342 -0.614 -20.719 1 96.06 71 GLY B N 1
ATOM 1599 C CA . GLY B 1 71 ? 3.178 -2.053 -20.844 1 96.06 71 GLY B CA 1
ATOM 1600 C C . GLY B 1 71 ? 3.08 -2.764 -19.516 1 96.06 71 GLY B C 1
ATOM 1601 O O . GLY B 1 71 ? 3.057 -3.996 -19.453 1 96.06 71 GLY B O 1
ATOM 1602 N N . VAL B 1 72 ? 3.17 -2.049 -18.438 1 96.88 72 VAL B N 1
ATOM 1603 C CA . VAL B 1 72 ? 2.963 -2.594 -17.094 1 96.88 72 VAL B CA 1
ATOM 1604 C C . VAL B 1 72 ? 1.562 -2.232 -16.609 1 96.88 72 VAL B C 1
ATOM 1606 O O . VAL B 1 72 ? 1.136 -1.081 -16.719 1 96.88 72 VAL B O 1
ATOM 1609 N N . TYR B 1 73 ? 0.854 -3.242 -16.141 1 98.44 73 TYR B N 1
ATOM 1610 C CA . TYR B 1 73 ? -0.517 -3.068 -15.672 1 98.44 73 TYR B CA 1
ATOM 1611 C C . TYR B 1 73 ? -0.621 -3.338 -14.18 1 98.44 73 TYR B C 1
ATOM 1613 O O . TYR B 1 73 ? -0.165 -4.379 -13.695 1 98.44 73 TYR B O 1
ATOM 1621 N N . ARG B 1 74 ? -1.164 -2.404 -13.523 1 98.75 74 ARG B N 1
ATOM 1622 C CA . ARG B 1 74 ? -1.469 -2.58 -12.109 1 98.75 74 ARG B CA 1
ATOM 1623 C C . ARG B 1 74 ? -2.969 -2.738 -11.891 1 98.75 74 ARG B C 1
ATOM 1625 O O . ARG B 1 74 ? -3.748 -1.844 -12.227 1 98.75 74 ARG B O 1
ATOM 1632 N N . TRP B 1 75 ? -3.324 -3.904 -11.352 1 98.88 75 TRP B N 1
ATOM 1633 C CA . TRP B 1 75 ? -4.727 -4.23 -11.102 1 98.88 75 TRP B CA 1
ATOM 1634 C C . TRP B 1 75 ? -5.125 -3.867 -9.672 1 98.88 75 TRP B C 1
ATOM 1636 O O . TRP B 1 75 ? -4.406 -4.18 -8.727 1 98.88 75 TRP B O 1
ATOM 1646 N N . PHE B 1 76 ? -6.246 -3.193 -9.547 1 98.94 76 PHE B N 1
ATOM 1647 C CA . PHE B 1 76 ? -6.715 -2.846 -8.219 1 98.94 76 PHE B CA 1
ATOM 1648 C C . PHE B 1 76 ? -8.242 -2.822 -8.172 1 98.94 76 PHE B C 1
ATOM 1650 O O . PHE B 1 76 ? -8.898 -2.809 -9.211 1 98.94 76 PHE B O 1
ATOM 1657 N N . CYS B 1 77 ? -8.812 -2.936 -7.039 1 98.94 77 CYS B N 1
ATOM 1658 C CA . CYS B 1 77 ? -10.258 -2.863 -6.852 1 98.94 77 CYS B CA 1
ATOM 1659 C C . CYS B 1 77 ? -10.766 -1.442 -7.066 1 98.94 77 CYS B C 1
ATOM 1661 O O . CYS B 1 77 ? -10.336 -0.513 -6.387 1 98.94 77 CYS B O 1
ATOM 1663 N N . SER B 1 78 ? -11.695 -1.287 -7.906 1 98.88 78 SER B N 1
ATOM 1664 C CA . SER B 1 78 ? -12.219 0.035 -8.234 1 98.88 78 SER B CA 1
ATOM 1665 C C . SER B 1 78 ? -13.094 0.575 -7.109 1 98.88 78 SER B C 1
ATOM 1667 O O . SER B 1 78 ? -13.422 1.764 -7.086 1 98.88 78 SER B O 1
ATOM 1669 N N . GLU B 1 79 ? -13.477 -0.267 -6.191 1 98.75 79 GLU B N 1
ATOM 1670 C CA . GLU B 1 79 ? -14.352 0.154 -5.098 1 98.75 79 GLU B CA 1
ATOM 1671 C C . GLU B 1 79 ? -13.539 0.595 -3.885 1 98.75 79 GLU B C 1
ATOM 1673 O O . GLU B 1 79 ? -13.836 1.621 -3.27 1 98.75 79 GLU B O 1
ATOM 1678 N N . CYS B 1 80 ? -12.492 -0.146 -3.568 1 98.81 80 CYS B N 1
ATOM 1679 C CA . CYS B 1 80 ? -11.828 0.149 -2.307 1 98.81 80 CYS B CA 1
ATOM 1680 C C . CYS B 1 80 ? -10.367 0.519 -2.539 1 98.81 80 CYS B C 1
ATOM 1682 O O . CYS B 1 80 ? -9.656 0.884 -1.601 1 98.81 80 CYS B O 1
ATOM 1684 N N . GLY B 1 81 ? -9.875 0.385 -3.725 1 98.81 81 GLY B N 1
ATOM 1685 C CA . GLY B 1 81 ? -8.539 0.838 -4.059 1 98.81 81 GLY B CA 1
ATOM 1686 C C . GLY B 1 81 ? -7.465 -0.198 -3.77 1 98.81 81 GLY B C 1
ATOM 1687 O O . GLY B 1 81 ? -6.297 -0.001 -4.105 1 98.81 81 GLY B O 1
ATOM 1688 N N . SER B 1 82 ? -7.789 -1.367 -3.164 1 98.88 82 SER B N 1
ATOM 1689 C CA . SER B 1 82 ? -6.805 -2.389 -2.826 1 98.88 82 SER B CA 1
ATOM 1690 C C . SER B 1 82 ? -6.059 -2.871 -4.066 1 98.88 82 SER B C 1
ATOM 1692 O O . SER B 1 82 ? -6.68 -3.242 -5.062 1 98.88 82 SER B O 1
ATOM 1694 N N . PRO B 1 83 ? -4.715 -2.838 -4.004 1 98.88 83 PRO B N 1
ATOM 1695 C CA . PRO B 1 83 ? -3.951 -3.426 -5.105 1 98.88 83 PRO B CA 1
ATOM 1696 C C . PRO B 1 83 ? -3.961 -4.953 -5.078 1 98.88 83 PRO B C 1
ATOM 1698 O O . PRO B 1 83 ? -3.943 -5.555 -4.004 1 98.88 83 PRO B O 1
ATOM 1701 N N . LEU B 1 84 ? -3.93 -5.574 -6.262 1 98.81 84 LEU B N 1
ATOM 1702 C CA . LEU B 1 84 ? -4.043 -7.027 -6.324 1 98.81 84 LEU B CA 1
ATOM 1703 C C . LEU B 1 84 ? -2.803 -7.641 -6.961 1 98.81 84 LEU B C 1
ATOM 1705 O O . LEU B 1 84 ? -2.111 -8.445 -6.336 1 98.81 84 LEU B O 1
ATOM 1709 N N . ILE B 1 85 ? -2.551 -7.309 -8.219 1 98.69 85 ILE B N 1
ATOM 1710 C CA . ILE B 1 85 ? -1.412 -7.855 -8.945 1 98.69 85 ILE B CA 1
ATOM 1711 C C . ILE B 1 85 ? -0.864 -6.812 -9.914 1 98.69 85 ILE B C 1
ATOM 1713 O O . ILE B 1 85 ? -1.517 -5.797 -10.172 1 98.69 85 ILE B O 1
ATOM 1717 N N . SER B 1 86 ? 0.321 -7.031 -10.352 1 98.44 86 SER B N 1
ATOM 1718 C CA . SER B 1 86 ? 0.848 -6.383 -11.547 1 98.44 86 SER B CA 1
ATOM 1719 C C . SER B 1 86 ? 1.156 -7.398 -12.641 1 98.44 86 SER B C 1
ATOM 1721 O O . SER B 1 86 ? 1.551 -8.531 -12.352 1 98.44 86 SER B O 1
ATOM 1723 N N . SER B 1 87 ? 0.863 -7.004 -13.875 1 98.31 87 SER B N 1
ATOM 1724 C CA . SER B 1 87 ? 1.197 -7.777 -15.062 1 98.31 87 SER B CA 1
ATOM 1725 C C . SER B 1 87 ? 1.968 -6.934 -16.078 1 98.31 87 SER B C 1
ATOM 1727 O O . SER B 1 87 ? 1.959 -5.703 -16 1 98.31 87 SER B O 1
ATOM 1729 N N . ARG B 1 88 ? 2.699 -7.609 -16.891 1 97.56 88 ARG B N 1
ATOM 1730 C CA . ARG B 1 88 ? 3.502 -6.945 -17.922 1 97.56 88 ARG B CA 1
ATOM 1731 C C . ARG B 1 88 ? 3.305 -7.605 -19.281 1 97.56 88 ARG B C 1
ATOM 1733 O O . ARG B 1 88 ? 3.268 -8.836 -19.391 1 97.56 88 ARG B O 1
ATOM 1740 N N . ASP B 1 89 ? 3.252 -6.77 -20.312 1 97.31 89 ASP B N 1
ATOM 1741 C CA . ASP B 1 89 ? 3.172 -7.289 -21.672 1 97.31 89 ASP B CA 1
ATOM 1742 C C . ASP B 1 89 ? 4.391 -8.141 -22.016 1 97.31 89 ASP B C 1
ATOM 1744 O O . ASP B 1 89 ? 4.27 -9.164 -22.688 1 97.31 89 ASP B O 1
ATOM 1748 N N . ALA B 1 90 ? 5.539 -7.789 -21.531 1 97 90 ALA B N 1
ATOM 1749 C CA . ALA B 1 90 ? 6.809 -8.43 -21.875 1 97 90 ALA B CA 1
ATOM 1750 C C . ALA B 1 90 ? 6.934 -9.789 -21.203 1 97 90 ALA B C 1
ATOM 1752 O O . ALA B 1 90 ? 7.77 -10.609 -21.594 1 97 90 ALA B O 1
ATOM 1753 N N . GLN B 1 91 ? 6.215 -10.07 -20.188 1 97.69 91 GLN B N 1
ATOM 1754 C CA . GLN B 1 91 ? 6.227 -11.336 -19.453 1 97.69 91 GLN B CA 1
ATOM 1755 C C . GLN B 1 91 ? 4.809 -11.781 -19.109 1 97.69 91 GLN B C 1
ATOM 1757 O O . GLN B 1 91 ? 4.461 -11.883 -17.922 1 97.69 91 GLN B O 1
ATOM 1762 N N . PRO B 1 92 ? 4.008 -12.141 -20.109 1 97.31 92 PRO B N 1
ATOM 1763 C CA . PRO B 1 92 ? 2.586 -12.414 -19.891 1 97.31 92 PRO B CA 1
ATOM 1764 C C . PRO B 1 92 ? 2.354 -13.672 -19.062 1 97.31 92 PRO B C 1
ATOM 1766 O O . PRO B 1 92 ? 1.252 -13.883 -18.547 1 97.31 92 PRO B O 1
ATOM 1769 N N . GLU B 1 93 ? 3.379 -14.492 -18.859 1 98.12 93 GLU B N 1
ATOM 1770 C CA . GLU B 1 93 ? 3.221 -15.758 -18.141 1 98.12 93 GLU B CA 1
ATOM 1771 C C . GLU B 1 93 ? 3.326 -15.555 -16.641 1 98.12 93 GLU B C 1
ATOM 1773 O O . GLU B 1 93 ? 2.994 -16.453 -15.859 1 98.12 93 GLU B O 1
ATOM 1778 N N . LEU B 1 94 ? 3.762 -14.312 -16.234 1 98.25 94 LEU B N 1
ATOM 1779 C CA . LEU B 1 94 ? 3.975 -14.047 -14.82 1 98.25 94 LEU B CA 1
ATOM 1780 C C . LEU B 1 94 ? 3.125 -12.867 -14.359 1 98.25 94 LEU B C 1
ATOM 1782 O O . LEU B 1 94 ? 2.988 -11.875 -15.07 1 98.25 94 LEU B O 1
ATOM 1786 N N . TYR B 1 95 ? 2.5 -13.023 -13.25 1 98.56 95 TYR B N 1
ATOM 1787 C CA . TYR B 1 95 ? 1.94 -11.922 -12.469 1 98.56 95 TYR B CA 1
ATOM 1788 C C . TYR B 1 95 ? 2.744 -11.695 -11.195 1 98.56 95 TYR B C 1
ATOM 1790 O O . TYR B 1 95 ? 3.416 -12.602 -10.703 1 98.56 95 TYR B O 1
ATOM 1798 N N . ARG B 1 96 ? 2.773 -10.531 -10.734 1 98.5 96 ARG B N 1
ATOM 1799 C CA . ARG B 1 96 ? 3.328 -10.195 -9.43 1 98.5 96 ARG B CA 1
ATOM 1800 C C . ARG B 1 96 ? 2.221 -9.891 -8.422 1 98.5 96 ARG B C 1
ATOM 1802 O O . ARG B 1 96 ? 1.555 -8.859 -8.516 1 98.5 96 ARG B O 1
ATOM 1809 N N . LEU B 1 97 ? 2.072 -10.773 -7.543 1 98.75 97 LEU B N 1
ATOM 1810 C CA . LEU B 1 97 ? 1.002 -10.703 -6.555 1 98.75 97 LEU B CA 1
ATOM 1811 C C . LEU B 1 97 ? 1.371 -9.758 -5.418 1 98.75 97 LEU B C 1
ATOM 1813 O O . LEU B 1 97 ? 2.486 -9.82 -4.891 1 98.75 97 LEU B O 1
ATOM 1817 N N . ARG B 1 98 ? 0.441 -8.836 -5.094 1 98.56 98 ARG B N 1
ATOM 1818 C CA . ARG B 1 98 ? 0.551 -8.125 -3.826 1 98.56 98 ARG B CA 1
ATOM 1819 C C . ARG B 1 98 ? 0.15 -9.023 -2.658 1 98.56 98 ARG B C 1
ATOM 1821 O O . ARG B 1 98 ? -1.04 -9.219 -2.398 1 98.56 98 ARG B O 1
ATOM 1828 N N . ILE B 1 99 ? 1.055 -9.43 -1.871 1 98.31 99 ILE B N 1
ATOM 1829 C CA . ILE B 1 99 ? 0.753 -10.547 -0.979 1 98.31 99 ILE B CA 1
ATOM 1830 C C . ILE B 1 99 ? 0.029 -10.031 0.262 1 98.31 99 ILE B C 1
ATOM 1832 O O . ILE B 1 99 ? -0.533 -10.812 1.03 1 98.31 99 ILE B O 1
ATOM 1836 N N . GLY B 1 100 ? -0.029 -8.742 0.434 1 98.25 100 GLY B N 1
ATOM 1837 C CA . GLY B 1 100 ? -0.793 -8.164 1.529 1 98.25 100 GLY B CA 1
ATOM 1838 C C . GLY B 1 100 ? -2.277 -8.469 1.444 1 98.25 100 GLY B C 1
ATOM 1839 O O . GLY B 1 100 ? -3.006 -8.312 2.426 1 98.25 100 GLY B O 1
ATOM 1840 N N . THR B 1 101 ? -2.779 -8.898 0.311 1 98.56 101 THR B N 1
ATOM 1841 C CA . THR B 1 101 ? -4.207 -9.141 0.12 1 98.56 101 THR B CA 1
ATOM 1842 C C . THR B 1 101 ? -4.535 -10.617 0.294 1 98.56 101 THR B C 1
ATOM 1844 O O . THR B 1 101 ? -5.695 -11.016 0.175 1 98.56 101 THR B O 1
ATOM 1847 N N . LEU B 1 102 ? -3.545 -11.438 0.607 1 98.38 102 LEU B N 1
ATOM 1848 C CA . LEU B 1 102 ? -3.771 -12.867 0.798 1 98.38 102 LEU B CA 1
ATOM 1849 C C . LEU B 1 102 ? -4.566 -13.125 2.072 1 98.38 102 LEU B C 1
ATOM 1851 O O . LEU B 1 102 ? -4.328 -12.484 3.1 1 98.38 102 LEU B O 1
ATOM 1855 N N . ASP B 1 103 ? -5.477 -14.016 1.919 1 98.19 103 ASP B N 1
ATOM 1856 C CA . ASP B 1 103 ? -6.215 -14.508 3.082 1 98.19 103 ASP B CA 1
ATOM 1857 C C . ASP B 1 103 ? -5.562 -15.766 3.654 1 98.19 103 ASP B C 1
ATOM 1859 O O . ASP B 1 103 ? -5.512 -15.945 4.871 1 98.19 103 ASP B O 1
ATOM 1863 N N . THR B 1 104 ? -5.117 -16.641 2.768 1 98 104 THR B N 1
ATOM 1864 C CA . THR B 1 104 ? -4.406 -17.844 3.197 1 98 104 THR B CA 1
ATOM 1865 C C . THR B 1 104 ? -3.029 -17.5 3.748 1 98 104 THR B C 1
ATOM 1867 O O . THR B 1 104 ? -2.264 -16.781 3.102 1 98 104 THR B O 1
ATOM 1870 N N . PRO B 1 105 ? -2.703 -17.969 4.945 1 96.38 105 PRO B N 1
ATOM 1871 C CA . PRO B 1 105 ? -1.373 -17.672 5.492 1 96.38 105 PRO B CA 1
ATOM 1872 C C . PRO B 1 105 ? -0.248 -18.234 4.621 1 96.38 105 PRO B C 1
ATOM 1874 O O . PRO B 1 105 ? -0.421 -19.266 3.965 1 96.38 105 PRO B O 1
ATOM 1877 N N . LEU B 1 106 ? 0.871 -17.562 4.656 1 96.19 106 LEU B N 1
ATOM 1878 C CA . LEU B 1 106 ? 2.068 -18 3.945 1 96.19 106 LEU B CA 1
ATOM 1879 C C . LEU B 1 106 ? 3.145 -18.453 4.926 1 96.19 106 LEU B C 1
ATOM 1881 O O . LEU B 1 106 ? 3.342 -17.828 5.973 1 96.19 106 LEU B O 1
ATOM 1885 N N . ASP B 1 107 ? 3.836 -19.484 4.523 1 93.44 107 ASP B N 1
ATOM 1886 C CA . ASP B 1 107 ? 4.984 -19.922 5.309 1 93.44 107 ASP B CA 1
ATOM 1887 C C . ASP B 1 107 ? 6.258 -19.203 4.871 1 93.44 107 ASP B C 1
ATOM 1889 O O . ASP B 1 107 ? 7.184 -19.031 5.668 1 93.44 107 ASP B O 1
ATOM 1893 N N . GLN B 1 108 ? 6.27 -18.766 3.648 1 95.62 108 GLN B N 1
ATOM 1894 C CA . GLN B 1 108 ? 7.434 -18.094 3.086 1 95.62 108 GLN B CA 1
ATOM 1895 C C . GLN B 1 108 ? 7.66 -16.734 3.756 1 95.62 108 GLN B C 1
ATOM 1897 O O . GLN B 1 108 ? 6.719 -16.125 4.273 1 95.62 108 GLN B O 1
ATOM 1902 N N . LYS B 1 109 ? 8.867 -16.312 3.723 1 97.06 109 LYS B N 1
ATOM 1903 C CA . LYS B 1 109 ? 9.273 -14.984 4.176 1 97.06 109 LYS B CA 1
ATOM 1904 C C . LYS B 1 109 ? 9.93 -14.195 3.047 1 97.06 109 LYS B C 1
ATOM 1906 O O . LYS B 1 109 ? 10.398 -14.773 2.066 1 97.06 109 LYS B O 1
ATOM 1911 N N . PRO B 1 110 ? 9.922 -12.852 3.189 1 98.12 110 PRO B N 1
ATOM 1912 C CA . PRO B 1 110 ? 10.664 -12.07 2.199 1 98.12 110 PRO B CA 1
ATOM 1913 C C . PRO B 1 110 ? 12.117 -12.516 2.066 1 98.12 110 PRO B C 1
ATOM 1915 O O . PRO B 1 110 ? 12.742 -12.922 3.053 1 98.12 110 PRO B O 1
ATOM 1918 N N . THR B 1 111 ? 12.648 -12.336 0.817 1 98.12 111 THR B N 1
ATOM 1919 C CA . THR B 1 111 ? 13.977 -12.891 0.589 1 98.12 111 THR B CA 1
ATOM 1920 C C . THR B 1 111 ? 14.953 -11.789 0.172 1 98.12 111 THR B C 1
ATOM 1922 O O . THR B 1 111 ? 16.172 -11.992 0.205 1 98.12 111 THR B O 1
ATOM 1925 N N . MET B 1 112 ? 14.445 -10.664 -0.264 1 98.5 112 MET B N 1
ATOM 1926 C CA . MET B 1 112 ? 15.344 -9.609 -0.726 1 98.5 112 MET B CA 1
ATOM 1927 C C . MET B 1 112 ? 14.625 -8.266 -0.782 1 98.5 112 MET B C 1
ATOM 1929 O O . MET B 1 112 ? 13.391 -8.219 -0.793 1 98.5 112 MET B O 1
ATOM 1933 N N . HIS B 1 113 ? 15.422 -7.191 -0.801 1 98.62 113 HIS B N 1
ATOM 1934 C CA . HIS B 1 113 ? 15.016 -5.828 -1.121 1 98.62 113 HIS B CA 1
ATOM 1935 C C . HIS B 1 113 ? 15.555 -5.398 -2.48 1 98.62 113 HIS B C 1
ATOM 1937 O O . HIS B 1 113 ? 16.75 -5.523 -2.746 1 98.62 113 HIS B O 1
ATOM 1943 N N . ILE B 1 114 ? 14.656 -4.934 -3.285 1 98.69 114 ILE B N 1
ATOM 1944 C CA . ILE B 1 114 ? 15.125 -4.391 -4.555 1 98.69 114 ILE B CA 1
ATOM 1945 C C . ILE B 1 114 ? 14.812 -2.896 -4.625 1 98.69 114 ILE B C 1
ATOM 1947 O O . ILE B 1 114 ? 13.938 -2.406 -3.906 1 98.69 114 ILE B O 1
ATOM 1951 N N . PHE B 1 115 ? 15.617 -2.162 -5.508 1 98.62 115 PHE B N 1
ATOM 1952 C CA . PHE B 1 115 ? 15.547 -0.71 -5.625 1 98.62 115 PHE B CA 1
ATOM 1953 C C . PHE B 1 115 ? 15.789 -0.044 -4.277 1 98.62 115 PHE B C 1
ATOM 1955 O O . PHE B 1 115 ? 15.117 0.931 -3.932 1 98.62 115 PHE B O 1
ATOM 1962 N N . ALA B 1 116 ? 16.703 -0.625 -3.562 1 98.31 116 ALA B N 1
ATOM 1963 C CA . ALA B 1 116 ? 17.031 -0.105 -2.238 1 98.31 116 ALA B CA 1
ATOM 1964 C C . ALA B 1 116 ? 17.656 1.284 -2.336 1 98.31 116 ALA B C 1
ATOM 1966 O O . ALA B 1 116 ? 17.531 2.096 -1.415 1 98.31 116 ALA B O 1
ATOM 1967 N N . ALA B 1 117 ? 18.25 1.575 -3.436 1 97.69 117 ALA B N 1
ATOM 1968 C CA . ALA B 1 117 ? 18.859 2.883 -3.635 1 97.69 117 ALA B CA 1
ATOM 1969 C C . ALA B 1 117 ? 17.812 3.982 -3.727 1 97.69 117 ALA B C 1
ATOM 1971 O O . ALA B 1 117 ? 18.125 5.164 -3.562 1 97.69 117 ALA B O 1
ATOM 1972 N N . SER B 1 118 ? 16.609 3.604 -3.977 1 97.12 118 SER B N 1
ATOM 1973 C CA . SER B 1 118 ? 15.516 4.562 -4.133 1 97.12 118 SER B CA 1
ATOM 1974 C C . SER B 1 118 ? 14.555 4.508 -2.953 1 97.12 118 SER B C 1
ATOM 1976 O O . SER B 1 118 ? 13.453 5.062 -3.016 1 97.12 118 SER B O 1
ATOM 1978 N N . LYS B 1 119 ? 14.977 3.807 -1.929 1 97.81 119 LYS B N 1
ATOM 1979 C CA . LYS B 1 119 ? 14.07 3.697 -0.784 1 97.81 119 LYS B CA 1
ATOM 1980 C C . LYS B 1 119 ? 13.758 5.07 -0.195 1 97.81 119 LYS B C 1
ATOM 1982 O O . LYS B 1 119 ? 14.547 6.008 -0.35 1 97.81 119 LYS B O 1
ATOM 1987 N N . ALA B 1 120 ? 12.594 5.176 0.39 1 97.31 120 ALA B N 1
ATOM 1988 C CA . ALA B 1 120 ? 12.203 6.434 1.027 1 97.31 120 ALA B CA 1
ATOM 1989 C C . ALA B 1 120 ? 13.242 6.867 2.057 1 97.31 120 ALA B C 1
ATOM 1991 O O . ALA B 1 120 ? 13.789 6.035 2.785 1 97.31 120 ALA B O 1
ATOM 1992 N N . GLU B 1 121 ? 13.492 8.141 2.168 1 97.19 121 GLU B N 1
ATOM 1993 C CA . GLU B 1 121 ? 14.477 8.695 3.094 1 97.19 121 GLU B CA 1
ATOM 1994 C C . GLU B 1 121 ? 14.102 8.398 4.543 1 97.19 121 GLU B C 1
ATOM 1996 O O . GLU B 1 121 ? 14.969 8.336 5.414 1 97.19 121 GLU B O 1
ATOM 2001 N N . TRP B 1 122 ? 12.867 8.227 4.844 1 96.44 122 TRP B N 1
ATOM 2002 C CA . TRP B 1 122 ? 12.398 7.984 6.203 1 96.44 122 TRP B CA 1
ATOM 2003 C C . TRP B 1 122 ? 12.398 6.492 6.523 1 96.44 122 TRP B C 1
ATOM 2005 O O . TRP B 1 122 ? 12.156 6.098 7.664 1 96.44 122 TRP B O 1
ATOM 2015 N N . GLU B 1 123 ? 12.609 5.672 5.59 1 96.19 123 GLU B N 1
ATOM 2016 C CA . GLU B 1 123 ? 12.617 4.227 5.809 1 96.19 123 GLU B CA 1
ATOM 2017 C C . GLU B 1 123 ? 14 3.74 6.223 1 96.19 123 GLU B C 1
ATOM 2019 O O . GLU B 1 123 ? 15.016 4.191 5.68 1 96.19 123 GLU B O 1
ATOM 2024 N N . SER B 1 124 ? 14.023 2.814 7.148 1 95 124 SER B N 1
ATOM 2025 C CA . SER B 1 124 ? 15.234 2.084 7.496 1 95 124 SER B CA 1
ATOM 2026 C C . SER B 1 124 ? 15.039 0.58 7.324 1 95 124 SER B C 1
ATOM 2028 O O . SER B 1 124 ? 14.117 -0.002 7.895 1 95 124 SER B O 1
ATOM 2030 N N . ILE B 1 125 ? 15.883 0.017 6.492 1 97.06 125 ILE B N 1
ATOM 2031 C CA . ILE B 1 125 ? 15.898 -1.438 6.379 1 97.06 125 ILE B CA 1
ATOM 2032 C C . ILE B 1 125 ? 16.781 -2.029 7.477 1 97.06 125 ILE B C 1
ATOM 2034 O O . ILE B 1 125 ? 17.984 -1.809 7.492 1 97.06 125 ILE B O 1
ATOM 2038 N N . CYS B 1 126 ? 16.141 -2.811 8.328 1 96.44 126 CYS B N 1
ATOM 2039 C CA . CYS B 1 126 ? 16.844 -3.207 9.539 1 96.44 126 CYS B CA 1
ATOM 2040 C C . CYS B 1 126 ? 17.141 -4.703 9.539 1 96.44 126 CYS B C 1
ATOM 2042 O O . CYS B 1 126 ? 17.781 -5.215 10.453 1 96.44 126 CYS B O 1
ATOM 2044 N N . ASP B 1 127 ? 16.625 -5.41 8.555 1 96.38 127 ASP B N 1
ATOM 2045 C CA . ASP B 1 127 ? 16.859 -6.848 8.492 1 96.38 127 ASP B CA 1
ATOM 2046 C C . ASP B 1 127 ? 18.188 -7.145 7.781 1 96.38 127 ASP B C 1
ATOM 2048 O O . ASP B 1 127 ? 18.953 -6.23 7.48 1 96.38 127 ASP B O 1
ATOM 2052 N N . ASN B 1 128 ? 18.453 -8.453 7.574 1 97.19 128 ASN B N 1
ATOM 2053 C CA . ASN B 1 128 ? 19.719 -8.859 6.969 1 97.19 128 ASN B CA 1
ATOM 2054 C C . ASN B 1 128 ? 19.516 -9.422 5.566 1 97.19 128 ASN B C 1
ATOM 2056 O O . ASN B 1 128 ? 20.344 -10.188 5.074 1 97.19 128 ASN B O 1
ATOM 2060 N N . LEU B 1 129 ? 18.484 -9.117 4.93 1 98 129 LEU B N 1
ATOM 2061 C CA . LEU B 1 129 ? 18.234 -9.609 3.58 1 98 129 LEU B CA 1
ATOM 2062 C C . LEU B 1 129 ? 19.094 -8.867 2.561 1 98 129 LEU B C 1
ATOM 2064 O O . LEU B 1 129 ? 19.438 -7.699 2.77 1 98 129 LEU B O 1
ATOM 2068 N N . PRO B 1 130 ? 19.422 -9.555 1.439 1 98.44 130 PRO B N 1
ATOM 2069 C CA . PRO B 1 130 ? 20.141 -8.836 0.381 1 98.44 130 PRO B CA 1
ATOM 2070 C C . PRO B 1 130 ? 19.391 -7.586 -0.091 1 98.44 130 PRO B C 1
ATOM 2072 O O . PRO B 1 130 ? 18.172 -7.598 -0.197 1 98.44 130 PRO B O 1
ATOM 2075 N N . GLN B 1 131 ? 20.172 -6.508 -0.26 1 98.56 131 GLN B N 1
ATOM 2076 C CA . GLN B 1 131 ? 19.672 -5.254 -0.82 1 98.56 131 GLN B CA 1
ATOM 2077 C C . GLN B 1 131 ? 20.312 -4.965 -2.174 1 98.56 131 GLN B C 1
ATOM 2079 O O . GLN B 1 131 ? 21.531 -4.902 -2.287 1 98.56 131 GLN B O 1
ATOM 2084 N N . TYR B 1 132 ? 19.484 -4.848 -3.15 1 98.69 132 TYR B N 1
ATOM 2085 C CA . TYR B 1 132 ? 19.969 -4.488 -4.477 1 98.69 132 TYR B CA 1
ATOM 2086 C C . TYR B 1 132 ? 19.578 -3.057 -4.832 1 98.69 132 TYR B C 1
ATOM 2088 O O . TYR B 1 132 ? 18.438 -2.635 -4.586 1 98.69 132 TYR B O 1
ATOM 2096 N N . ASP B 1 133 ? 20.484 -2.277 -5.434 1 97.94 133 ASP B N 1
ATOM 2097 C CA . ASP B 1 133 ? 20.203 -0.893 -5.805 1 97.94 133 ASP B CA 1
ATOM 2098 C C . ASP B 1 133 ? 19.062 -0.812 -6.812 1 97.94 133 ASP B C 1
ATOM 2100 O O . ASP B 1 133 ? 18.234 0.11 -6.762 1 97.94 133 ASP B O 1
ATOM 2104 N N . GLU B 1 134 ? 19.062 -1.673 -7.707 1 95.75 134 GLU B N 1
ATOM 2105 C CA . GLU B 1 134 ? 18 -1.848 -8.695 1 95.75 134 GLU B CA 1
ATOM 2106 C C . GLU B 1 134 ? 17.562 -3.307 -8.789 1 95.75 134 GLU B C 1
ATOM 2108 O O . GLU B 1 134 ? 17.406 -3.977 -7.762 1 95.75 134 GLU B O 1
ATOM 2113 N N . ARG B 1 135 ? 17.125 -3.822 -9.883 1 91.38 135 ARG B N 1
ATOM 2114 C CA . ARG B 1 135 ? 16.781 -5.23 -10.047 1 91.38 135 ARG B CA 1
ATOM 2115 C C . ARG B 1 135 ? 18.016 -6.078 -10.297 1 91.38 135 ARG B C 1
ATOM 2117 O O . ARG B 1 135 ? 18.891 -5.699 -11.094 1 91.38 135 ARG B O 1
ATOM 2124 N N . PRO B 1 136 ? 18.172 -7.121 -9.594 1 89.12 136 PRO B N 1
ATOM 2125 C CA . PRO B 1 136 ? 19.312 -7.992 -9.891 1 89.12 136 PRO B CA 1
ATOM 2126 C C . PRO B 1 136 ? 19.188 -8.688 -11.242 1 89.12 136 PRO B C 1
ATOM 2128 O O . PRO B 1 136 ? 18.078 -8.828 -11.766 1 89.12 136 PRO B O 1
#

Nearest PDB structures (foldseek):
  8ajq-assembly2_C  TM=8.603E-01  e=1.177E-10  Pseudomonas aeruginosa PAO1
  3fac-assembly6_F  TM=7.900E-01  e=1.601E-07  Cereibacter sphaeroides 2.4.1
  1xa8-assembly1_A  TM=8.075E-01  e=3.973E-07  Paracoccus denitrificans
  6r0v-assembly3_C  TM=5.451E-01  e=4.408E-01  Magnetospirillum gryphiswaldense MSR-1
  2zf4-assembly2_D  TM=2.401E-01  e=6.562E-01  Chromobacterium violaceum

pLDDT: mean 96.49, std 7.5, range [44.03, 98.94]

Radius of gyration: 18.06 Å; Cα contacts (8 Å, |Δi|>4): 721; chains: 2; bounding box: 38×75×44 Å

Solvent-accessible surface area (backbone atoms only — not comparable to full-atom values): 13652 Å² total; per-residue (Å²): 126,86,75,71,68,52,74,41,41,29,33,38,61,77,55,59,32,30,34,39,32,59,41,73,73,46,71,29,36,34,34,16,33,63,63,37,9,10,42,30,7,10,71,39,32,34,31,23,42,30,51,38,88,33,53,41,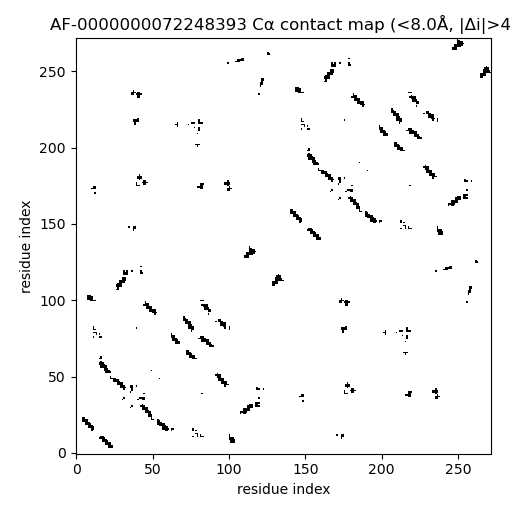73,76,35,44,66,87,40,57,36,72,28,76,57,94,58,33,33,40,32,20,33,69,68,58,25,10,38,46,36,34,40,33,69,93,43,68,61,41,27,33,32,24,56,28,16,46,66,50,86,61,90,63,52,69,61,35,33,27,18,50,72,46,38,51,84,44,62,76,88,60,68,88,56,56,70,30,60,45,83,131,124,86,75,72,68,51,73,40,39,29,34,41,59,77,56,57,31,30,33,36,31,58,42,73,73,47,70,29,35,34,34,15,33,63,64,38,8,10,42,29,8,10,70,38,32,34,32,23,44,30,51,38,87,33,52,43,74,78,36,42,66,88,38,56,38,72,28,76,58,95,59,33,32,41,33,21,33,69,70,58,25,10,37,46,36,36,39,32,70,93,43,67,63,41,28,33,32,25,57,27,18,47,67,50,86,60,90,62,51,68,59,34,35,27,18,48,73,47,38,51,83,46,62,78,88,60,68,88,56,55,72,30,59,44,82,130

InterPro domains:
  IPR006913 CENP-V/GFA domain [PF04828] (8-117)
  IPR006913 CENP-V/GFA domain [PS51891] (8-123)
  IPR011057 Mss4-like superfamily [SSF51316] (4-136)

Foldseek 3Di:
DPPQFDKWKFAFPVRQKIKMFRHDWAAWEWEQAPVQCVLVVHFTFTKTKDFPVRMDTPGNPVQWDWDDDPQKIWIAGNPPSGTAWIAGPVCNGIIIGRCVGIPDDDPHDHAEYACPLRTDPPDDDDDDHYYYVHDD/DPPQFDKWKFAFPVRQKIKMFRHDWAAWEWEQAPVQCVLVVHFTFTKTKDFPVRMDTPGNPVQWDWDDDPQKIWIAGNPPSGTAWIAGPVCNGIIIGRCVGIPDDDPHDHAEYACPLRTDPPDDDDDDHHYYVHDD

Sequence (272 aa):
MSQASPVYQGSCLCQGIRYEIKGDIGDIIQCHCQRCRKANGTAFATNAPINSTDFKITQGEDLVKKFAVNGVYRWFCSECGSPLISSRDAQPELYRLRIGTLDTPLDQKPTMHIFAASKAEWESICDNLPQYDERPMSQASPVYQGSCLCQGIRYEIKGDIGDIIQCHCQRCRKANGTAFATNAPINSTDFKITQGEDLVKKFAVNGVYRWFCSECGSPLISSRDAQPELYRLRIGTLDTPLDQKPTMHIFAASKAEWESICDNLPQYDERP